Protein AF-A0A968V321-F1 (afdb_monomer_lite)

Radius of gyration: 32.75 Å; chains: 1; bounding box: 70×61×95 Å

Sequence (279 aa):
MLREVLTNSPVGQPQTPIEVGQWYVIAQLEQIVPAQLDGALAQKLLNELFQSWLDEQVRLVDFLLPQETSTVVKLADPQQDLALITQEELDTLVAYLHKSRGLNIRDRNYKLKLYPQCFVGEEAVRWFMNAYGLTEAAAVLLGQRLVELQVIHHVLDAHVFKNSYMFYRFYADEGTELGQTLSLGTAELASLVEHMRGPRGLDISDRQYRLKTYPQCFVGQEAVAWLMSQYELSQEAAVRVGQTLIERGIIHHVTDDHAFKDEYLFYRFYEDEPPTPDF

pLDDT: mean 74.22, std 17.17, range [33.53, 98.19]

Foldseek 3Di:
DVVVCLVPDDAPDWDDFDDDPPDTDIDHHPDDDPDDPDPVVVVVVVVVVVVVVVVVVVVVVPVVDDDDPPDLPPCVDLVPCLVPCDVVNVVVVLVCCVPVCQFVQAWDADPNDIDGRKGFLLSQLVSCCVVNVDDSVSSQVNQQVCCVVQQKAFSLNPDGRDNGRTIMHGPVVLPDPNNVLADQDPVSLVVLVCQLPDPLHFPQAWDDDPNDIDGRKGFLLRQLVRCCVPPVDDSVSSQNSQQVCVSVQQKAFSVNPDGRDNDRTIMHGPVRDDPDPDD

Secondary structure (DSSP, 8-state):
-HHHHHHTSPTT-BPPPEEETTEEE--B----------HHHHHHHHHHHHHHHHHHHHHHHHHHS----------SSTTTGGG---HHHHHHHHHHHHHS--S--EEEEETTEEEEEEEEHHHHHHHHHHHH---HHHHHHHHHHHHHTTSEEETTS-S---SSS-EEEEGGGGGSSSSTTS---HHHHHHHHHHHTSTTS---EEEEETTEEEEEEEEHHHHHHHHHHHH---HHHHHHHHHHHHHTTSEEETTS-----SSS-EEEEGGGPPPPP--

Structure (mmCIF, N/CA/C/O backbone):
data_AF-A0A968V321-F1
#
_entry.id   AF-A0A968V321-F1
#
loop_
_atom_site.group_PDB
_atom_site.id
_atom_site.type_symbol
_atom_site.label_atom_id
_atom_site.label_alt_id
_atom_site.label_comp_id
_atom_site.label_asym_id
_atom_site.label_entity_id
_atom_site.label_seq_id
_atom_site.pdbx_PDB_ins_code
_atom_site.Cartn_x
_atom_site.Cartn_y
_atom_site.Cartn_z
_atom_site.occupancy
_atom_site.B_iso_or_equiv
_atom_site.auth_seq_id
_atom_site.auth_comp_id
_atom_site.auth_asym_id
_atom_site.auth_atom_id
_atom_site.pdbx_PDB_model_num
ATOM 1 N N . MET A 1 1 ? 36.965 14.566 -48.308 1.00 64.81 1 MET A N 1
ATOM 2 C CA . MET A 1 1 ? 37.549 14.470 -49.662 1.00 64.81 1 MET A CA 1
ATOM 3 C C . MET A 1 1 ? 36.894 15.436 -50.653 1.00 64.81 1 MET A C 1
ATOM 5 O O . MET A 1 1 ? 37.489 16.472 -50.893 1.00 64.81 1 MET A O 1
ATOM 9 N N . LEU A 1 2 ? 35.667 15.214 -51.157 1.00 71.88 2 LEU A N 1
ATOM 10 C CA . LEU A 1 2 ? 35.042 16.128 -52.145 1.00 71.88 2 LEU A CA 1
ATOM 11 C C . LEU A 1 2 ? 34.905 17.585 -51.655 1.00 71.88 2 LEU A C 1
ATOM 13 O O . LEU A 1 2 ? 35.182 18.516 -52.405 1.00 71.88 2 LEU A O 1
ATOM 17 N N . ARG A 1 3 ? 34.566 17.788 -50.372 1.00 74.81 3 ARG A N 1
ATOM 18 C CA . ARG A 1 3 ? 34.536 19.118 -49.730 1.00 74.81 3 ARG A CA 1
ATOM 19 C C . ARG A 1 3 ? 35.887 19.835 -49.796 1.00 74.81 3 ARG A C 1
ATOM 21 O O . ARG A 1 3 ? 35.928 21.030 -50.050 1.00 74.81 3 ARG A O 1
ATOM 28 N N . GLU A 1 4 ? 36.976 19.112 -49.568 1.00 74.81 4 GLU A N 1
ATOM 29 C CA . GLU A 1 4 ? 38.331 19.670 -49.532 1.00 74.81 4 GLU A CA 1
ATOM 30 C C . GLU A 1 4 ? 38.822 20.017 -50.940 1.00 74.81 4 GLU A C 1
ATOM 32 O O . GLU A 1 4 ? 39.415 21.073 -51.147 1.00 74.81 4 GLU A O 1
ATOM 37 N N . VAL A 1 5 ? 38.467 19.185 -51.924 1.00 78.31 5 VAL A N 1
ATOM 38 C CA . VAL A 1 5 ? 38.736 19.457 -53.339 1.00 78.31 5 VAL A CA 1
ATOM 39 C C . VAL A 1 5 ? 37.991 20.712 -53.801 1.00 78.31 5 VAL A C 1
ATOM 41 O O . VAL A 1 5 ? 38.608 21.608 -54.368 1.00 78.31 5 VAL A O 1
ATOM 44 N N . LEU A 1 6 ? 36.694 20.840 -53.498 1.00 77.88 6 LEU A N 1
ATOM 45 C CA . LEU A 1 6 ? 35.899 22.003 -53.913 1.00 77.88 6 LEU A CA 1
ATOM 46 C C . LEU A 1 6 ? 36.281 23.301 -53.186 1.00 77.88 6 LEU A C 1
ATOM 48 O O . LEU A 1 6 ? 36.204 24.363 -53.793 1.00 77.88 6 LEU A O 1
ATOM 52 N N . THR A 1 7 ? 36.738 23.232 -51.930 1.00 78.19 7 THR A N 1
ATOM 53 C CA . THR A 1 7 ? 37.186 24.421 -51.170 1.00 78.19 7 THR A CA 1
ATOM 54 C C . THR A 1 7 ? 38.406 25.098 -51.806 1.00 78.19 7 THR A C 1
ATOM 56 O O . THR A 1 7 ? 38.533 26.315 -51.731 1.00 78.19 7 THR A O 1
ATOM 59 N N . ASN A 1 8 ? 39.282 24.324 -52.455 1.00 78.81 8 ASN A N 1
ATOM 60 C CA . ASN A 1 8 ? 40.526 24.815 -53.058 1.00 78.81 8 ASN A CA 1
ATOM 61 C C . ASN A 1 8 ? 40.460 24.939 -54.593 1.00 78.81 8 ASN A C 1
ATOM 63 O O . ASN A 1 8 ? 41.472 25.221 -55.234 1.00 78.81 8 ASN A O 1
ATOM 67 N N . SER A 1 9 ? 39.289 24.707 -55.194 1.00 80.94 9 SER A N 1
ATOM 68 C CA . SER A 1 9 ? 39.104 24.723 -56.648 1.00 80.94 9 SER A CA 1
ATOM 69 C C . SER A 1 9 ? 38.704 26.111 -57.161 1.00 80.94 9 SER A C 1
ATOM 71 O O . SER A 1 9 ? 37.899 26.790 -56.523 1.00 80.94 9 SER A O 1
ATOM 73 N N . PRO A 1 10 ? 39.188 26.536 -58.340 1.00 80.94 10 PRO A N 1
ATOM 74 C CA . PRO A 1 10 ? 38.684 27.737 -58.995 1.00 80.94 10 PRO A CA 1
ATOM 75 C C . PRO A 1 10 ? 37.241 27.542 -59.493 1.00 80.94 10 PRO A C 1
ATOM 77 O O . PRO A 1 10 ? 36.859 26.466 -59.963 1.00 80.94 10 PRO A O 1
ATOM 80 N N . VAL A 1 11 ? 36.434 28.604 -59.401 1.00 85.56 11 VAL A N 1
ATOM 81 C CA . VAL A 1 11 ? 35.034 28.613 -59.856 1.00 85.56 11 VAL A CA 1
ATOM 82 C C . VAL A 1 11 ? 34.977 28.407 -61.373 1.00 85.56 11 VAL A C 1
ATOM 84 O O . VAL A 1 11 ? 35.675 29.082 -62.125 1.00 85.56 11 VAL A O 1
ATOM 87 N N . GLY A 1 12 ? 34.131 27.487 -61.828 1.00 84.06 12 GLY A N 1
ATOM 88 C CA . GLY A 1 12 ? 33.875 27.217 -63.240 1.00 84.06 12 GLY A CA 1
ATOM 89 C C . GLY A 1 12 ? 34.810 26.197 -63.896 1.00 84.06 12 GLY A C 1
ATOM 90 O O . GLY A 1 12 ? 34.648 25.932 -65.084 1.00 84.06 12 GLY A O 1
ATOM 91 N N . GLN A 1 13 ? 35.765 25.608 -63.165 1.00 84.94 13 GLN A N 1
ATOM 92 C CA . GLN A 1 13 ? 36.700 24.630 -63.730 1.00 84.94 13 GLN A CA 1
ATOM 93 C C . GLN A 1 13 ? 36.410 23.199 -63.237 1.00 84.94 13 GLN A C 1
ATOM 95 O O . GLN A 1 13 ? 36.442 22.960 -62.022 1.00 84.94 13 GLN A O 1
ATOM 100 N N . PRO A 1 14 ? 36.150 22.233 -64.143 1.00 85.25 14 PRO A N 1
ATOM 101 C CA . PRO A 1 14 ? 35.951 20.841 -63.762 1.00 85.25 14 PRO A CA 1
ATOM 102 C C . PRO A 1 14 ? 37.257 20.237 -63.244 1.00 85.25 14 PRO A C 1
ATOM 104 O O . PRO A 1 14 ? 38.327 20.430 -63.825 1.00 85.25 14 PRO A O 1
ATOM 107 N N . GLN A 1 15 ? 37.158 19.515 -62.134 1.00 84.50 15 GLN A N 1
ATOM 108 C CA . GLN A 1 15 ? 38.292 18.856 -61.494 1.00 84.50 15 GLN A CA 1
ATOM 109 C C . GLN A 1 15 ? 38.623 17.524 -62.174 1.00 84.50 15 GLN A C 1
ATOM 111 O O . GLN A 1 15 ? 37.817 16.966 -62.920 1.00 84.50 15 GLN A O 1
ATOM 116 N N . THR A 1 16 ? 39.822 16.998 -61.928 1.00 87.25 16 THR A N 1
ATOM 117 C CA . THR A 1 16 ? 40.191 15.667 -62.424 1.00 87.25 16 THR A CA 1
ATOM 118 C C . THR A 1 16 ? 39.280 14.591 -61.817 1.00 87.25 16 THR A C 1
ATOM 120 O O . THR A 1 16 ? 38.783 14.786 -60.708 1.00 87.25 16 THR A O 1
ATOM 123 N N . PRO A 1 17 ? 39.027 13.464 -62.515 1.00 89.50 17 PRO A N 1
ATOM 124 C CA . PRO A 1 17 ? 38.143 12.415 -62.012 1.00 89.50 17 PRO A CA 1
ATOM 125 C C . PRO A 1 17 ? 38.595 11.892 -60.646 1.00 89.50 17 PRO A C 1
ATOM 127 O O . PRO A 1 17 ? 39.743 11.480 -60.480 1.00 89.50 17 PRO A O 1
ATOM 130 N N . ILE A 1 18 ? 37.681 11.899 -59.679 1.00 86.88 18 ILE A N 1
ATOM 131 C CA . ILE A 1 18 ? 37.927 11.471 -58.301 1.00 86.88 18 ILE A CA 1
ATOM 132 C C . ILE A 1 18 ? 37.254 10.120 -58.102 1.00 86.88 18 ILE A C 1
ATOM 134 O O . ILE A 1 18 ? 36.046 9.995 -58.295 1.00 86.88 18 ILE A O 1
ATOM 138 N N . GLU A 1 19 ? 38.023 9.110 -57.711 1.00 87.44 19 GLU A N 1
ATOM 139 C CA . GLU A 1 19 ? 37.491 7.779 -57.427 1.00 87.44 19 GLU A CA 1
ATOM 140 C C . GLU A 1 19 ? 36.771 7.767 -56.072 1.00 87.44 19 GLU A C 1
ATOM 142 O O . GLU A 1 19 ? 37.343 8.118 -55.038 1.00 87.44 19 GLU A O 1
ATOM 147 N N . VAL A 1 20 ? 35.495 7.384 -56.080 1.00 84.00 20 VAL A N 1
ATOM 148 C CA . VAL A 1 20 ? 34.651 7.247 -54.892 1.00 84.00 20 VAL A CA 1
ATOM 149 C C . VAL A 1 20 ? 33.957 5.888 -54.957 1.00 84.00 20 VAL A C 1
ATOM 151 O O . VAL A 1 20 ? 32.917 5.716 -55.598 1.00 84.00 20 VAL A O 1
ATOM 154 N N . GLY A 1 21 ? 34.551 4.893 -54.297 1.00 83.69 21 GLY A N 1
ATOM 155 C CA . GLY A 1 21 ? 34.077 3.510 -54.353 1.00 83.69 21 GLY A CA 1
ATOM 156 C C . GLY A 1 21 ? 34.277 2.911 -55.747 1.00 83.69 21 GLY A C 1
ATOM 157 O O . GLY A 1 21 ? 35.404 2.773 -56.192 1.00 83.69 21 GLY A O 1
ATOM 158 N N . GLN A 1 22 ? 33.187 2.556 -56.432 1.00 85.25 22 GLN A N 1
ATOM 159 C CA . GLN A 1 22 ? 33.215 2.006 -57.801 1.00 85.25 22 GLN A CA 1
ATOM 160 C C . GLN A 1 22 ? 32.948 3.060 -58.891 1.00 85.25 22 GLN A C 1
ATOM 162 O O . GLN A 1 22 ? 32.737 2.712 -60.051 1.00 85.25 22 GLN A O 1
ATOM 167 N N . TRP A 1 23 ? 32.911 4.345 -58.527 1.00 84.88 23 TRP A N 1
ATOM 168 C CA . TRP A 1 23 ? 32.531 5.433 -59.426 1.00 84.88 23 TRP A CA 1
ATOM 169 C C . TRP A 1 23 ? 33.636 6.477 -59.540 1.00 84.88 23 TRP A C 1
ATOM 171 O O . TRP A 1 23 ? 34.313 6.783 -58.561 1.00 84.88 23 TRP A O 1
ATOM 181 N N . TYR A 1 24 ? 33.752 7.085 -60.720 1.00 87.81 24 TYR A N 1
ATOM 182 C CA . TYR A 1 24 ? 34.519 8.313 -60.909 1.00 87.81 24 TYR A CA 1
ATOM 183 C C . TYR A 1 24 ? 33.574 9.511 -60.900 1.00 87.81 24 TYR A C 1
ATOM 185 O O . TYR A 1 24 ? 32.624 9.573 -61.680 1.00 87.81 24 TYR A O 1
ATOM 193 N N . VAL A 1 25 ? 33.849 10.471 -60.022 1.00 86.81 25 VAL A N 1
ATOM 194 C CA . VAL A 1 25 ? 33.091 11.714 -59.889 1.00 86.81 25 VAL A CA 1
ATOM 195 C C . VAL A 1 25 ? 33.954 12.868 -60.381 1.00 86.81 25 VAL A C 1
ATOM 197 O O . VAL A 1 25 ? 35.065 13.075 -59.899 1.00 86.81 25 VAL A O 1
ATOM 200 N N . ILE A 1 26 ? 33.431 13.638 -61.332 1.00 87.69 26 ILE A N 1
ATOM 201 C CA . ILE A 1 26 ? 34.006 14.915 -61.757 1.00 87.69 26 ILE A CA 1
ATOM 202 C C . ILE A 1 26 ? 33.143 16.009 -61.141 1.00 87.69 26 ILE A C 1
ATOM 204 O O . ILE A 1 26 ? 31.940 16.063 -61.389 1.00 87.69 26 ILE A O 1
ATOM 208 N N . ALA A 1 27 ? 33.749 16.859 -60.318 1.00 82.69 27 ALA A N 1
ATOM 209 C CA . ALA A 1 27 ? 33.061 17.961 -59.659 1.00 82.69 27 ALA A CA 1
ATOM 210 C C . ALA A 1 27 ? 33.568 19.303 -60.200 1.00 82.69 27 ALA A C 1
ATOM 212 O O . ALA A 1 27 ? 34.747 19.443 -60.525 1.00 82.69 27 ALA A O 1
ATOM 213 N N . GLN A 1 28 ? 32.684 20.294 -60.279 1.00 87.19 28 GLN A N 1
ATOM 214 C CA . GLN A 1 28 ? 33.003 21.661 -60.681 1.00 87.19 28 GLN A CA 1
ATOM 215 C C . GLN A 1 28 ? 32.365 22.621 -59.678 1.00 87.19 28 GLN A C 1
ATOM 217 O O . GLN A 1 28 ? 31.182 22.503 -59.366 1.00 87.19 28 GLN A O 1
ATOM 222 N N . LEU A 1 29 ? 33.147 23.571 -59.166 1.00 83.00 29 LEU A N 1
ATOM 223 C CA . LEU A 1 29 ? 32.627 24.619 -58.293 1.00 83.00 29 LEU A CA 1
ATOM 224 C C . LEU A 1 29 ? 31.887 25.655 -59.148 1.00 83.00 29 LEU A C 1
ATOM 226 O O . LEU A 1 29 ? 32.526 26.383 -59.895 1.00 83.00 29 LEU A O 1
ATOM 230 N N . GLU A 1 30 ? 30.560 25.732 -59.071 1.00 81.44 30 GLU A N 1
ATOM 231 C CA . GLU A 1 30 ? 29.784 26.654 -59.921 1.00 81.44 30 GLU A CA 1
ATOM 232 C C . GLU A 1 30 ? 29.731 28.088 -59.387 1.00 81.44 30 GLU A C 1
ATOM 234 O O . GLU A 1 30 ? 29.793 29.039 -60.160 1.00 81.44 30 GLU A O 1
ATOM 239 N N . GLN A 1 31 ? 29.633 28.256 -58.067 1.00 80.06 31 GLN A N 1
ATOM 240 C CA . GLN A 1 31 ? 29.534 29.564 -57.424 1.00 80.06 31 GLN A CA 1
ATOM 241 C C . GLN A 1 31 ? 29.916 29.489 -55.942 1.00 80.06 31 GLN A C 1
ATOM 243 O O . GLN A 1 31 ? 29.713 28.465 -55.290 1.00 80.06 31 GLN A O 1
ATOM 248 N N . ILE A 1 32 ? 30.433 30.596 -55.402 1.00 73.31 32 ILE A N 1
ATOM 249 C CA . ILE A 1 32 ? 30.673 30.780 -53.965 1.00 73.31 32 ILE A CA 1
ATOM 250 C C . ILE A 1 32 ? 29.613 31.750 -53.451 1.00 73.31 32 ILE A C 1
ATOM 252 O O . ILE A 1 32 ? 29.616 32.924 -53.817 1.00 73.31 32 ILE A O 1
ATOM 256 N N . VAL A 1 33 ? 28.703 31.266 -52.607 1.00 71.19 33 VAL A N 1
ATOM 257 C CA . VAL A 1 33 ? 27.669 32.105 -51.990 1.00 71.19 33 VAL A CA 1
ATOM 258 C C . VAL A 1 33 ? 28.180 32.575 -50.622 1.00 71.19 33 VAL A C 1
ATOM 260 O O . VAL A 1 33 ? 28.428 31.728 -49.760 1.00 71.19 33 VAL A O 1
ATOM 263 N N . PRO A 1 34 ? 28.375 33.890 -50.394 1.00 61.03 34 PRO A N 1
ATOM 264 C CA . PRO A 1 34 ? 28.776 34.398 -49.087 1.00 61.03 34 PRO A CA 1
ATOM 265 C C . PRO A 1 34 ? 27.661 34.135 -48.071 1.00 61.03 34 PRO A C 1
ATOM 267 O O . PRO A 1 34 ? 26.495 34.419 -48.340 1.00 61.03 34 PRO A O 1
ATOM 270 N N . ALA A 1 35 ? 28.017 33.589 -46.907 1.00 59.66 35 ALA A N 1
ATOM 271 C CA . ALA A 1 35 ? 27.055 33.312 -45.847 1.00 59.66 35 ALA A CA 1
ATOM 272 C C . ALA A 1 35 ? 26.402 34.624 -45.379 1.00 59.66 35 ALA A C 1
ATOM 274 O O . ALA A 1 35 ? 27.062 35.470 -44.777 1.00 59.66 35 ALA A O 1
ATOM 275 N N . GLN A 1 36 ? 25.115 34.802 -45.668 1.00 60.78 36 GLN A N 1
ATOM 276 C CA . GLN A 1 36 ? 24.297 35.873 -45.106 1.00 60.78 36 GLN A CA 1
ATOM 277 C C . GLN A 1 36 ? 23.426 35.276 -44.006 1.00 60.78 36 GLN A C 1
ATOM 279 O O . GLN A 1 36 ? 22.877 34.193 -44.183 1.00 60.78 36 GLN A O 1
ATOM 284 N N . LEU A 1 37 ? 23.310 35.967 -42.870 1.00 59.09 37 LEU A N 1
ATOM 285 C CA . LEU A 1 37 ? 22.505 35.538 -41.720 1.00 59.09 37 LEU A CA 1
ATOM 286 C C . LEU A 1 37 ? 21.000 35.749 -41.986 1.00 59.09 37 LEU A C 1
ATOM 288 O O . LEU A 1 37 ? 20.304 36.425 -41.233 1.00 59.09 37 LEU A O 1
ATOM 292 N N . ASP A 1 38 ? 20.518 35.240 -43.117 1.00 72.94 38 ASP A N 1
ATOM 293 C CA . ASP A 1 38 ? 19.118 35.278 -43.512 1.00 72.94 38 ASP A CA 1
ATOM 294 C C . ASP A 1 38 ? 18.295 34.233 -42.737 1.00 72.94 38 ASP A C 1
ATOM 296 O O . ASP A 1 38 ? 18.827 33.392 -42.008 1.00 72.94 38 ASP A O 1
ATOM 300 N N . GLY A 1 39 ? 16.966 34.290 -42.860 1.00 72.81 39 GLY A N 1
ATOM 301 C CA . GLY A 1 39 ? 16.075 33.383 -42.128 1.00 72.81 39 GLY A CA 1
ATOM 302 C C . GLY A 1 39 ? 16.336 31.900 -42.424 1.00 72.81 39 GLY A C 1
ATOM 303 O O . GLY A 1 39 ? 16.133 31.057 -41.552 1.00 72.81 39 GLY A O 1
ATOM 304 N N . ALA A 1 40 ? 16.837 31.577 -43.620 1.00 70.19 40 ALA A N 1
ATOM 305 C CA . ALA A 1 40 ? 17.163 30.210 -44.005 1.00 70.19 40 ALA A CA 1
ATOM 306 C C . ALA A 1 40 ? 18.454 29.725 -43.328 1.00 70.19 40 ALA A C 1
ATOM 308 O O . ALA A 1 40 ? 18.474 28.617 -42.786 1.00 70.19 40 ALA A O 1
ATOM 309 N N . LEU A 1 41 ? 19.509 30.549 -43.292 1.00 71.44 41 LEU A N 1
ATOM 310 C CA . LEU A 1 41 ? 20.737 30.237 -42.562 1.00 71.44 41 LEU A CA 1
ATOM 311 C C . LEU A 1 41 ? 20.490 30.202 -41.051 1.00 71.44 41 LEU A C 1
ATOM 313 O O . LEU A 1 41 ? 21.009 29.315 -40.382 1.00 71.44 41 LEU A O 1
ATOM 317 N N . ALA A 1 42 ? 19.657 31.097 -40.517 1.00 69.69 42 ALA A N 1
ATOM 318 C CA . ALA A 1 42 ? 19.258 31.079 -39.112 1.00 69.69 42 ALA A CA 1
ATOM 319 C C . ALA A 1 42 ? 18.515 29.783 -38.748 1.00 69.69 42 ALA A C 1
ATOM 321 O O . ALA A 1 42 ? 18.842 29.160 -37.742 1.00 69.69 42 ALA A O 1
ATOM 322 N N . GLN A 1 43 ? 17.576 29.329 -39.588 1.00 71.94 43 GLN A N 1
ATOM 323 C CA . GLN A 1 43 ? 16.883 28.055 -39.383 1.00 71.94 43 GLN A CA 1
ATOM 324 C C . GLN A 1 43 ? 17.835 26.861 -39.505 1.00 71.94 43 GLN A C 1
ATOM 326 O O . GLN A 1 43 ? 17.738 25.907 -38.737 1.00 71.94 43 GLN A O 1
ATOM 331 N N . LYS A 1 44 ? 18.777 26.912 -40.452 1.00 76.75 44 LYS A N 1
ATOM 332 C CA . LYS A 1 44 ? 19.798 25.877 -40.616 1.00 76.75 44 LYS A CA 1
ATOM 333 C C . LYS A 1 44 ? 20.720 25.802 -39.399 1.00 76.75 44 LYS A C 1
ATOM 335 O O . LYS A 1 44 ? 20.941 24.710 -38.897 1.00 76.75 44 LYS A O 1
ATOM 340 N N . LEU A 1 45 ? 21.194 26.941 -38.896 1.00 76.00 45 LEU A N 1
ATOM 341 C CA . LEU A 1 45 ? 22.006 27.016 -37.682 1.00 76.00 45 LEU A CA 1
ATOM 342 C C . LEU A 1 45 ? 21.214 26.576 -36.451 1.00 76.00 45 LEU A C 1
ATOM 344 O O . LEU A 1 45 ? 21.754 25.852 -35.631 1.00 76.00 45 LEU A O 1
ATOM 348 N N . LEU A 1 46 ? 19.935 26.944 -36.334 1.00 74.19 46 LEU A N 1
ATOM 349 C CA . LEU A 1 46 ? 19.055 26.436 -35.278 1.00 74.19 46 LEU A CA 1
ATOM 350 C C . LEU A 1 46 ? 18.931 24.917 -35.339 1.00 74.19 46 LEU A C 1
ATOM 352 O O . LEU A 1 46 ? 19.040 24.268 -34.307 1.00 74.19 46 LEU A O 1
ATOM 356 N N . ASN A 1 47 ? 18.751 24.350 -36.531 1.00 76.56 47 ASN A N 1
ATOM 357 C CA . ASN A 1 47 ? 18.692 22.905 -36.706 1.00 76.56 47 ASN A CA 1
ATOM 358 C C . ASN A 1 47 ? 20.040 22.250 -36.381 1.00 76.56 47 ASN A C 1
ATOM 360 O O . ASN A 1 47 ? 20.055 21.241 -35.695 1.00 76.56 47 ASN A O 1
ATOM 364 N N . GLU A 1 48 ? 21.166 22.808 -36.825 1.00 81.38 48 GLU A N 1
ATOM 365 C CA . GLU A 1 48 ? 22.504 22.271 -36.537 1.00 81.38 48 GLU A CA 1
ATOM 366 C C . GLU A 1 48 ? 22.856 22.369 -35.047 1.00 81.38 48 GLU A C 1
ATOM 368 O O . GLU A 1 48 ? 23.357 21.407 -34.476 1.00 81.38 48 GLU A O 1
ATOM 373 N N . LEU A 1 49 ? 22.539 23.487 -34.391 1.00 76.00 49 LEU A N 1
ATOM 374 C CA . LEU A 1 49 ? 22.721 23.666 -32.949 1.00 76.00 49 LEU A CA 1
ATOM 375 C C . LEU A 1 49 ? 21.776 22.769 -32.153 1.00 76.00 49 LEU A C 1
ATOM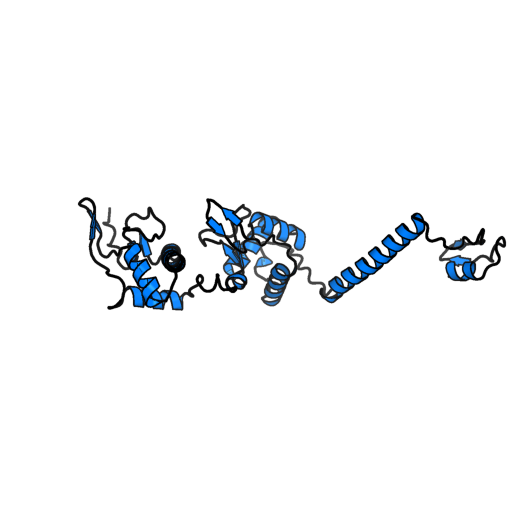 377 O O . LEU A 1 49 ? 22.195 22.190 -31.159 1.00 76.00 49 LEU A O 1
ATOM 381 N N . PHE A 1 50 ? 20.527 22.613 -32.598 1.00 70.38 50 PHE A N 1
ATOM 382 C CA . PHE A 1 50 ? 19.576 21.685 -31.996 1.00 70.38 50 PHE A CA 1
ATOM 383 C C . PHE A 1 50 ? 20.039 20.239 -32.149 1.00 70.38 50 PHE A C 1
ATOM 385 O O . PHE A 1 50 ? 19.968 19.499 -31.181 1.00 70.38 50 PHE A O 1
ATOM 392 N N . GLN 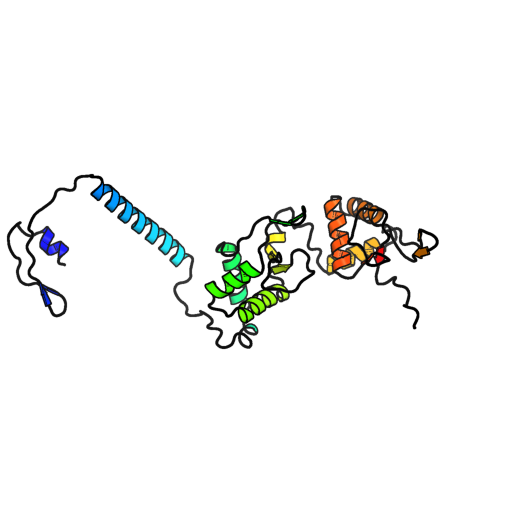A 1 51 ? 20.551 19.843 -33.317 1.00 69.88 51 GLN A N 1
ATOM 393 C CA . GLN A 1 51 ? 21.100 18.504 -33.536 1.00 69.88 51 GLN A CA 1
ATOM 394 C C . GLN A 1 51 ? 22.384 18.286 -32.737 1.00 69.88 51 GLN A C 1
ATOM 396 O O . GLN A 1 51 ? 22.538 17.239 -32.132 1.00 69.88 51 GLN A O 1
ATOM 401 N N . SER A 1 52 ? 23.268 19.282 -32.642 1.00 75.31 52 SER A N 1
ATOM 402 C CA . SER A 1 52 ? 24.460 19.199 -31.792 1.00 75.31 52 SER A CA 1
ATOM 403 C C . SER A 1 52 ? 24.093 19.084 -30.315 1.00 75.31 52 SER A C 1
ATOM 405 O O . SER A 1 52 ? 24.705 18.308 -29.589 1.00 75.31 52 SER A O 1
ATOM 407 N N . TRP A 1 53 ? 23.100 19.853 -29.869 1.00 82.62 53 TRP A N 1
ATOM 408 C CA . TRP A 1 53 ? 22.570 19.763 -28.515 1.00 82.62 53 TRP A CA 1
ATOM 409 C C . TRP A 1 53 ? 21.895 18.410 -28.283 1.00 82.62 53 TRP A C 1
ATOM 411 O O . TRP A 1 53 ? 22.128 17.788 -27.254 1.00 82.62 53 TRP A O 1
ATOM 421 N N . LEU A 1 54 ? 21.104 17.925 -29.241 1.00 65.69 54 LEU A N 1
ATOM 422 C CA . LEU A 1 54 ? 20.431 16.633 -29.174 1.00 65.69 54 LEU A CA 1
ATOM 423 C C . LEU A 1 54 ? 21.451 15.497 -29.121 1.00 65.69 54 LEU A C 1
ATOM 425 O O . LEU A 1 54 ? 21.325 14.641 -28.260 1.00 65.69 54 LEU A O 1
ATOM 429 N N . ASP A 1 55 ? 22.490 15.526 -29.953 1.00 67.94 55 ASP A N 1
ATOM 430 C CA . ASP A 1 55 ? 23.600 14.570 -29.934 1.00 67.94 55 ASP A CA 1
ATOM 431 C C . ASP A 1 55 ? 24.374 14.619 -28.612 1.00 67.94 55 ASP A C 1
ATOM 433 O O . ASP A 1 55 ? 24.843 13.590 -28.132 1.00 67.94 55 ASP A O 1
ATOM 437 N N . GLU A 1 56 ? 24.523 15.795 -28.000 1.00 69.69 56 GLU A N 1
ATOM 438 C CA . GLU A 1 56 ? 25.134 15.934 -26.678 1.00 69.69 56 GLU A CA 1
ATOM 439 C C . GLU A 1 56 ? 24.232 15.355 -25.581 1.00 69.69 56 GLU A C 1
ATOM 441 O O . GLU A 1 56 ? 24.711 14.610 -24.729 1.00 69.69 56 GLU A O 1
ATOM 446 N N . GLN A 1 57 ? 22.920 15.607 -25.629 1.00 57.53 57 GLN A N 1
ATOM 447 C CA . GLN A 1 57 ? 21.963 14.988 -24.709 1.00 57.53 57 GLN A CA 1
ATOM 448 C C . GLN A 1 57 ? 21.888 13.470 -24.905 1.00 57.53 57 GLN A C 1
ATOM 450 O O . GLN A 1 57 ? 21.879 12.736 -23.923 1.00 57.53 57 GLN A O 1
ATOM 455 N N . VAL A 1 58 ? 21.892 12.986 -26.148 1.00 58.97 58 VAL A N 1
ATOM 456 C CA . VAL A 1 58 ? 21.920 11.557 -26.483 1.00 58.97 58 VAL A CA 1
ATOM 457 C C . VAL A 1 58 ? 23.233 10.931 -26.028 1.00 58.97 58 VAL A C 1
ATOM 459 O O . VAL A 1 58 ? 23.190 9.865 -25.439 1.00 58.97 58 VAL A O 1
ATOM 462 N N . ARG A 1 59 ? 24.384 11.605 -26.156 1.00 55.72 59 ARG A N 1
ATOM 463 C CA . ARG A 1 59 ? 25.648 11.136 -25.557 1.00 55.72 59 ARG A CA 1
ATOM 464 C C . ARG A 1 59 ? 25.617 11.106 -24.040 1.00 55.72 59 ARG A C 1
ATOM 466 O O . ARG A 1 59 ? 26.198 10.204 -23.453 1.00 55.72 59 ARG A O 1
ATOM 473 N N . LEU A 1 60 ? 24.992 12.085 -23.392 1.00 46.66 60 LEU A N 1
ATOM 474 C CA . LEU A 1 60 ? 24.811 12.063 -21.942 1.00 46.66 60 LEU A CA 1
ATOM 475 C C . LEU A 1 60 ? 23.895 10.903 -21.532 1.00 46.66 60 LEU A C 1
ATOM 477 O O . LEU A 1 60 ? 24.144 10.277 -20.508 1.00 46.66 60 LEU A O 1
ATOM 481 N N . VAL A 1 61 ? 22.900 10.562 -22.354 1.00 46.19 61 VAL A N 1
ATOM 482 C CA . VAL A 1 61 ? 22.079 9.354 -22.195 1.00 46.19 61 VAL A CA 1
ATOM 483 C C . VAL A 1 61 ? 22.902 8.081 -22.454 1.00 46.19 61 VAL A C 1
ATOM 485 O O . VAL A 1 61 ? 22.871 7.198 -21.610 1.00 46.19 61 VAL A O 1
ATOM 488 N N . ASP A 1 62 ? 23.720 8.007 -23.507 1.00 42.19 62 ASP A N 1
ATOM 489 C CA . ASP A 1 62 ? 24.615 6.879 -23.844 1.00 42.19 62 ASP A CA 1
ATOM 490 C C . ASP A 1 62 ? 25.810 6.719 -22.889 1.00 42.19 62 ASP A C 1
ATOM 492 O O . ASP A 1 62 ? 26.453 5.673 -22.866 1.00 42.19 62 ASP A O 1
ATOM 496 N N . PHE A 1 63 ? 26.163 7.762 -22.135 1.00 39.53 63 PHE A N 1
ATOM 497 C CA . PHE A 1 63 ? 27.163 7.717 -21.065 1.00 39.53 63 PHE A CA 1
ATOM 498 C C . PHE A 1 63 ? 26.535 7.271 -19.737 1.00 39.53 63 PHE A C 1
ATOM 500 O O . PHE A 1 63 ? 27.200 6.662 -18.902 1.00 39.53 63 PHE A O 1
ATOM 507 N N . LEU A 1 64 ? 25.246 7.571 -19.535 1.00 36.69 64 LEU A N 1
ATOM 508 C CA . LEU A 1 64 ? 24.459 7.158 -18.369 1.00 36.69 64 LEU A CA 1
ATOM 509 C C . LEU A 1 64 ? 23.729 5.817 -18.570 1.00 36.69 64 LEU A C 1
ATOM 511 O O . LEU A 1 64 ? 23.162 5.296 -17.607 1.00 36.69 64 LEU A O 1
ATOM 515 N N . LEU A 1 65 ? 23.768 5.259 -19.780 1.00 35.25 65 LEU A N 1
ATOM 516 C CA . LEU A 1 65 ? 23.407 3.887 -20.119 1.00 35.25 65 LEU A CA 1
ATOM 517 C C . LEU A 1 65 ? 24.700 3.113 -20.419 1.00 35.25 65 LEU A C 1
ATOM 519 O O . LEU A 1 65 ? 25.525 3.600 -21.187 1.00 35.25 65 LEU A O 1
ATOM 523 N N . PRO A 1 66 ? 24.930 1.924 -19.839 1.00 35.22 66 PRO A N 1
ATOM 524 C CA . PRO A 1 66 ? 26.082 1.113 -20.210 1.00 35.22 66 PRO A CA 1
ATOM 525 C C . PRO A 1 66 ? 26.039 0.797 -21.711 1.00 35.22 66 PRO A C 1
ATOM 527 O O . PRO A 1 66 ? 25.030 0.299 -22.211 1.00 35.22 66 PRO A O 1
ATOM 530 N N . GLN A 1 67 ? 27.143 1.077 -22.412 1.00 35.41 67 GLN A N 1
ATOM 531 C CA . GLN A 1 67 ? 27.399 0.576 -23.765 1.00 35.41 67 GLN A CA 1
ATOM 532 C C . GLN A 1 67 ? 27.177 -0.937 -23.778 1.00 35.41 67 GLN A C 1
ATOM 534 O O . GLN A 1 67 ? 27.692 -1.624 -22.898 1.00 35.41 67 GLN A O 1
ATOM 539 N N . GLU A 1 68 ? 26.409 -1.414 -24.758 1.00 43.38 68 GLU A N 1
ATOM 540 C CA . GLU A 1 68 ? 25.963 -2.796 -24.945 1.00 43.38 68 GLU A CA 1
ATOM 541 C C . GLU A 1 68 ? 26.903 -3.867 -24.352 1.00 43.38 68 GLU A C 1
ATOM 543 O O . GLU A 1 68 ? 27.753 -4.443 -25.031 1.00 43.38 68 GLU A O 1
ATOM 548 N N . THR A 1 69 ? 26.669 -4.249 -23.099 1.00 33.53 69 THR A N 1
ATOM 549 C CA . THR A 1 69 ? 26.643 -5.670 -22.780 1.00 33.53 69 THR A CA 1
ATOM 550 C C . THR A 1 69 ? 25.247 -6.138 -23.137 1.00 33.53 69 THR A C 1
ATOM 552 O O . THR A 1 69 ? 24.267 -5.754 -22.506 1.00 33.53 69 THR A O 1
ATOM 555 N N . SER A 1 70 ? 25.165 -6.933 -24.201 1.00 38.34 70 SER A N 1
ATOM 556 C CA . SER A 1 70 ? 24.015 -7.773 -24.514 1.00 38.34 70 SER A CA 1
ATOM 557 C C . SER A 1 70 ? 23.555 -8.544 -23.273 1.00 38.34 70 SER A C 1
ATOM 559 O O . SER A 1 70 ? 24.029 -9.642 -23.010 1.00 38.34 70 SER A O 1
ATOM 561 N N . THR A 1 71 ? 22.601 -7.977 -22.550 1.00 33.59 71 THR A N 1
ATOM 562 C CA . THR A 1 71 ? 21.631 -8.673 -21.702 1.00 33.59 71 THR A CA 1
ATOM 563 C C . THR A 1 71 ? 20.303 -7.929 -21.805 1.00 33.59 71 THR A C 1
ATOM 565 O O . THR A 1 71 ? 19.634 -7.630 -20.823 1.00 33.59 71 THR A O 1
ATOM 568 N N . VAL A 1 72 ? 19.844 -7.671 -23.036 1.00 38.12 72 VAL A N 1
ATOM 569 C CA . VAL A 1 72 ? 18.398 -7.779 -23.234 1.00 38.12 72 VAL A CA 1
ATOM 570 C C . VAL A 1 72 ? 18.108 -9.241 -22.946 1.00 38.12 72 VAL A C 1
ATOM 572 O O . VAL A 1 72 ? 18.386 -10.104 -23.782 1.00 38.12 72 VAL A O 1
ATOM 575 N N . VAL A 1 73 ? 17.638 -9.529 -21.733 1.00 38.25 73 VAL A N 1
ATOM 576 C CA . VAL A 1 73 ? 17.007 -10.802 -21.421 1.00 38.25 73 VAL A CA 1
ATOM 577 C C . VAL A 1 73 ? 15.827 -10.894 -22.380 1.00 38.25 73 VAL A C 1
ATOM 579 O O . VAL A 1 73 ? 14.742 -10.375 -22.131 1.00 38.25 73 VAL A O 1
ATOM 582 N N . LYS A 1 74 ? 16.057 -11.492 -23.551 1.00 40.47 74 LYS A N 1
ATOM 583 C CA . LYS A 1 74 ? 14.980 -12.065 -24.339 1.00 40.47 74 LYS A CA 1
ATOM 584 C C . LYS A 1 74 ? 14.448 -13.179 -23.458 1.00 40.47 74 LYS A C 1
ATOM 586 O O . LYS A 1 74 ? 15.023 -14.262 -23.462 1.00 40.47 74 LYS A O 1
ATOM 591 N N . LEU A 1 75 ? 13.414 -12.876 -22.675 1.00 40.69 75 LEU A N 1
ATOM 592 C CA . LEU A 1 75 ? 12.609 -13.894 -22.018 1.00 40.69 75 LEU A CA 1
ATOM 593 C C . LEU A 1 75 ? 12.059 -14.750 -23.164 1.00 40.69 75 LEU A C 1
ATOM 595 O O . LEU A 1 75 ? 11.181 -14.319 -23.916 1.00 40.69 75 LEU A O 1
ATOM 599 N N . ALA A 1 76 ? 12.699 -15.892 -23.390 1.00 40.28 76 ALA A N 1
ATOM 600 C CA . ALA A 1 76 ? 12.350 -16.831 -24.441 1.00 40.28 76 ALA A CA 1
ATOM 601 C C . ALA A 1 76 ? 11.029 -17.528 -24.087 1.00 40.28 76 ALA A C 1
ATOM 603 O O . ALA A 1 76 ? 10.283 -17.912 -24.988 1.00 40.28 76 ALA A O 1
ATOM 604 N N . ASP A 1 77 ? 10.716 -17.604 -22.789 1.00 43.06 77 ASP A N 1
ATOM 605 C CA . ASP A 1 77 ? 9.424 -18.010 -22.256 1.00 43.06 77 ASP A CA 1
ATOM 606 C C . ASP A 1 77 ? 9.075 -17.190 -20.990 1.00 43.06 77 ASP A C 1
ATOM 608 O O . ASP A 1 77 ? 9.711 -17.348 -19.942 1.00 43.06 77 ASP A O 1
ATOM 612 N N . PRO A 1 78 ? 8.043 -16.325 -21.030 1.00 43.59 78 PRO A N 1
ATOM 613 C CA . PRO A 1 78 ? 7.685 -15.475 -19.899 1.00 43.59 78 PRO A CA 1
ATOM 614 C C . PRO A 1 78 ? 7.227 -16.209 -18.633 1.00 43.59 78 PRO A C 1
ATOM 616 O O . PRO A 1 78 ? 7.212 -15.604 -17.562 1.00 43.59 78 PRO A O 1
ATOM 619 N N . GLN A 1 79 ? 6.823 -17.479 -18.730 1.00 42.47 79 GLN A N 1
ATOM 620 C CA . GLN A 1 79 ? 6.421 -18.272 -17.564 1.00 42.47 79 GLN A CA 1
ATOM 621 C C . GLN A 1 79 ? 7.609 -18.995 -16.913 1.00 42.47 79 GLN A C 1
ATOM 623 O O . GLN A 1 79 ? 7.544 -19.300 -15.722 1.00 42.47 79 GLN A O 1
ATOM 628 N N . GLN A 1 80 ? 8.694 -19.233 -17.659 1.00 44.72 80 GLN A N 1
ATOM 629 C CA . GLN A 1 80 ? 9.889 -19.938 -17.180 1.00 44.72 80 GLN A CA 1
ATOM 630 C C . GLN A 1 80 ? 11.014 -18.984 -16.752 1.00 44.72 80 GLN A C 1
ATOM 632 O O . GLN A 1 80 ? 11.657 -19.224 -15.730 1.00 44.72 80 GLN A O 1
ATOM 637 N N . ASP A 1 81 ? 11.196 -17.865 -17.454 1.00 46.56 81 ASP A N 1
ATOM 638 C CA . ASP A 1 81 ? 12.337 -16.970 -17.232 1.00 46.56 81 ASP A CA 1
ATOM 639 C C . ASP A 1 81 ? 12.107 -15.932 -16.114 1.00 46.56 81 ASP A C 1
ATOM 641 O O . ASP A 1 81 ? 13.056 -15.400 -15.541 1.00 46.56 81 ASP A O 1
ATOM 645 N N . LEU A 1 82 ? 10.855 -15.691 -15.701 1.00 51.31 82 LEU A N 1
ATOM 646 C CA . LEU A 1 82 ? 10.553 -14.823 -14.551 1.00 51.31 82 LEU A CA 1
ATOM 647 C C . LEU A 1 82 ? 10.987 -15.413 -13.196 1.00 51.31 82 LEU A C 1
ATOM 649 O O . LEU A 1 82 ? 10.961 -14.722 -12.177 1.00 51.31 82 LEU A O 1
ATOM 653 N N . ALA A 1 83 ? 11.337 -16.700 -13.162 1.00 45.00 83 ALA A N 1
ATOM 654 C CA . ALA A 1 83 ? 11.905 -17.364 -11.992 1.00 45.00 83 ALA A CA 1
ATOM 655 C C . ALA A 1 83 ? 13.426 -17.151 -11.858 1.00 45.00 83 ALA A C 1
ATOM 657 O O . ALA A 1 83 ? 13.995 -17.558 -10.848 1.00 45.00 83 ALA A O 1
ATOM 658 N N . LEU A 1 84 ? 14.071 -16.535 -12.857 1.00 45.47 84 LEU A N 1
ATOM 659 C CA . LEU A 1 84 ? 15.528 -16.411 -12.967 1.00 45.47 84 LEU A CA 1
ATOM 660 C C . LEU A 1 84 ? 16.032 -14.962 -12.950 1.00 45.47 84 LEU A C 1
ATOM 662 O O . LEU A 1 84 ? 17.235 -14.769 -13.098 1.00 45.47 84 LEU A O 1
ATOM 666 N N . ILE A 1 85 ? 15.156 -13.965 -12.745 1.00 56.38 85 ILE A N 1
ATOM 667 C CA . ILE A 1 85 ? 15.597 -12.574 -12.557 1.00 56.38 85 ILE A CA 1
ATOM 668 C C . ILE A 1 85 ? 16.532 -12.541 -11.351 1.00 56.38 85 ILE A C 1
ATOM 670 O O . ILE A 1 85 ? 16.134 -12.829 -10.219 1.00 56.38 85 ILE A O 1
ATOM 674 N N . THR A 1 86 ? 17.791 -12.218 -11.611 1.00 58.25 86 THR A N 1
ATOM 675 C CA . THR A 1 86 ? 18.805 -12.074 -10.575 1.00 58.25 86 THR A CA 1
ATOM 676 C C . THR A 1 86 ? 18.554 -10.795 -9.774 1.00 58.25 86 THR A C 1
ATOM 678 O O . THR A 1 86 ? 17.953 -9.840 -10.266 1.00 58.25 86 THR A O 1
ATOM 681 N N . GLN A 1 87 ? 19.028 -10.748 -8.526 1.00 57.44 87 GLN A N 1
ATOM 682 C CA . GLN A 1 87 ? 18.896 -9.551 -7.685 1.00 57.44 87 GLN A CA 1
ATOM 683 C C . GLN A 1 87 ? 19.520 -8.307 -8.348 1.00 57.44 87 GLN A C 1
ATOM 685 O O . GLN A 1 87 ? 18.984 -7.215 -8.227 1.00 57.44 87 GLN A O 1
ATOM 690 N N . GLU A 1 88 ? 20.606 -8.475 -9.106 1.00 57.12 88 GLU A N 1
ATOM 691 C CA . GLU A 1 88 ? 21.277 -7.388 -9.830 1.00 57.12 88 GLU A CA 1
ATOM 692 C C . GLU A 1 88 ? 20.420 -6.835 -10.983 1.00 57.12 88 GLU A C 1
ATOM 694 O O . GLU A 1 88 ? 20.323 -5.619 -11.173 1.00 57.12 88 GLU A O 1
ATOM 699 N N . GLU A 1 89 ? 19.736 -7.712 -11.725 1.00 60.78 89 GLU A N 1
ATOM 700 C CA . GLU A 1 89 ? 18.772 -7.313 -12.758 1.00 60.78 89 GLU A CA 1
ATOM 701 C C . GLU A 1 89 ? 17.546 -6.628 -12.147 1.00 60.78 89 GLU A C 1
ATOM 703 O O . GLU A 1 89 ? 17.039 -5.655 -12.711 1.00 60.78 89 GLU A O 1
ATOM 708 N N . LEU A 1 90 ? 17.100 -7.089 -10.973 1.00 62.53 90 LEU A N 1
ATOM 709 C CA . LEU A 1 90 ? 16.018 -6.468 -10.214 1.00 62.53 90 LEU A CA 1
ATOM 710 C C . LEU A 1 90 ? 16.406 -5.064 -9.733 1.00 62.53 90 LEU A C 1
ATOM 712 O O . LEU A 1 90 ? 15.659 -4.118 -9.962 1.00 62.53 90 LEU A O 1
ATOM 716 N N . ASP A 1 91 ? 17.579 -4.901 -9.125 1.00 59.06 91 ASP A N 1
ATOM 717 C CA . ASP A 1 91 ? 18.065 -3.608 -8.636 1.00 59.06 91 ASP A CA 1
ATOM 718 C C . ASP A 1 91 ? 18.248 -2.617 -9.797 1.00 59.06 91 ASP A C 1
ATOM 720 O O . ASP A 1 91 ? 17.885 -1.441 -9.695 1.00 59.06 91 ASP A O 1
ATOM 724 N N . THR A 1 92 ? 18.728 -3.106 -10.945 1.00 64.38 92 THR A N 1
ATOM 725 C CA . THR A 1 92 ? 18.846 -2.321 -12.182 1.00 64.38 92 THR A CA 1
ATOM 726 C C . THR A 1 92 ? 17.474 -1.901 -12.713 1.00 64.38 92 THR A C 1
ATOM 728 O O . THR A 1 92 ? 17.283 -0.736 -13.070 1.00 64.38 92 THR A O 1
ATOM 731 N N . LEU A 1 93 ? 16.495 -2.813 -12.722 1.00 67.19 93 LEU A N 1
ATOM 732 C CA . LEU A 1 93 ? 15.106 -2.534 -13.095 1.00 67.19 93 LEU A CA 1
ATOM 733 C C . LEU A 1 93 ? 14.487 -1.478 -12.170 1.00 67.19 93 LEU A C 1
ATOM 735 O O . LEU A 1 93 ? 13.890 -0.519 -12.654 1.00 67.19 93 LEU A O 1
ATOM 739 N N . VAL A 1 94 ? 14.661 -1.610 -10.855 1.00 64.50 94 VAL A N 1
ATOM 740 C CA . VAL A 1 94 ? 14.149 -0.659 -9.857 1.00 64.50 94 VAL A CA 1
ATOM 741 C C . VAL A 1 94 ? 14.792 0.713 -10.026 1.00 64.50 94 VAL A C 1
ATOM 743 O O . VAL A 1 94 ? 14.087 1.721 -10.112 1.00 64.50 94 VAL A O 1
ATOM 746 N N . ALA A 1 95 ? 16.116 0.773 -10.169 1.00 62.62 95 ALA A N 1
ATOM 747 C CA . ALA A 1 95 ? 16.823 2.018 -10.440 1.00 62.62 95 ALA A CA 1
ATOM 748 C C . ALA A 1 95 ? 16.339 2.674 -11.744 1.00 62.62 95 ALA A C 1
ATOM 750 O O . ALA A 1 95 ? 16.152 3.893 -11.794 1.00 62.62 95 ALA A O 1
ATOM 751 N N . TYR A 1 96 ? 16.081 1.885 -12.791 1.00 63.25 96 TYR A N 1
ATOM 752 C CA . TYR A 1 96 ? 15.552 2.388 -14.056 1.00 63.25 96 TYR A CA 1
ATOM 753 C C . TYR A 1 96 ? 14.111 2.894 -13.917 1.00 63.25 96 TYR A C 1
ATOM 755 O O . TYR A 1 96 ? 13.794 3.967 -14.432 1.00 63.25 96 TYR A O 1
ATOM 763 N N . LEU A 1 97 ? 13.255 2.191 -13.172 1.00 64.62 97 LEU A N 1
ATOM 764 C CA . LEU A 1 97 ? 11.885 2.613 -12.864 1.00 64.62 97 LEU A CA 1
ATOM 765 C C . LEU A 1 97 ? 11.849 3.969 -12.142 1.00 64.62 97 LEU A C 1
ATOM 767 O O . LEU A 1 97 ? 11.081 4.846 -12.541 1.00 64.62 97 LEU A O 1
ATOM 771 N N . HIS A 1 98 ? 12.723 4.179 -11.152 1.00 59.47 98 HIS A N 1
ATOM 772 C CA . HIS A 1 98 ? 12.839 5.457 -10.438 1.00 59.47 98 HIS A CA 1
ATOM 773 C C . HIS A 1 98 ? 13.400 6.583 -11.319 1.00 59.47 98 HIS A C 1
ATOM 775 O O . HIS A 1 98 ? 12.934 7.723 -11.266 1.00 59.47 98 HIS A O 1
ATOM 781 N N . LYS A 1 99 ? 14.418 6.288 -12.137 1.00 54.34 99 LYS A N 1
ATOM 782 C CA . LYS A 1 99 ? 15.198 7.310 -12.853 1.00 54.34 99 LYS A CA 1
ATOM 783 C C . LYS A 1 99 ? 14.569 7.736 -14.182 1.00 54.34 99 LYS A C 1
ATOM 785 O O . LYS A 1 99 ? 14.748 8.877 -14.600 1.00 54.34 99 LYS A O 1
ATOM 790 N N . SER A 1 100 ? 13.824 6.847 -14.843 1.00 49.19 100 SER A N 1
ATOM 791 C CA . SER A 1 100 ? 13.335 7.070 -16.212 1.00 49.19 100 SER A CA 1
ATOM 792 C C . SER A 1 100 ? 12.001 7.819 -16.317 1.00 49.19 100 SER A C 1
ATOM 794 O O . SER A 1 100 ? 11.606 8.159 -17.430 1.00 49.19 100 SER A O 1
ATOM 796 N N . ARG A 1 101 ? 11.290 8.110 -15.211 1.00 54.28 101 ARG A N 1
ATOM 797 C CA . ARG A 1 101 ? 9.946 8.748 -15.234 1.00 54.28 101 ARG A CA 1
ATOM 798 C C . ARG A 1 101 ? 8.947 8.070 -16.198 1.00 54.28 101 ARG A C 1
ATOM 800 O O . ARG A 1 101 ? 7.972 8.691 -16.617 1.00 54.28 101 ARG A O 1
ATOM 807 N N . GLY A 1 102 ? 9.183 6.811 -16.579 1.00 64.62 102 GLY A N 1
ATOM 808 C CA . GLY A 1 102 ? 8.340 6.089 -17.532 1.00 64.62 102 GLY A CA 1
ATOM 809 C C . GLY A 1 102 ? 7.000 5.657 -16.934 1.00 64.62 102 GLY A C 1
ATOM 810 O O . GLY A 1 102 ? 5.994 5.589 -17.640 1.00 64.62 102 GLY A O 1
ATOM 811 N N . LEU A 1 103 ? 6.972 5.444 -15.616 1.00 74.38 103 LEU A N 1
ATOM 812 C CA . LEU A 1 103 ? 5.744 5.362 -14.839 1.00 74.38 103 LEU A CA 1
ATOM 813 C C . LEU A 1 103 ? 5.292 6.770 -14.449 1.00 74.38 103 LEU A C 1
ATOM 815 O O . LEU A 1 103 ? 6.069 7.567 -13.926 1.00 74.38 103 LEU A O 1
ATOM 819 N N . ASN A 1 104 ? 4.012 7.067 -14.671 1.00 81.19 104 ASN A N 1
ATOM 820 C CA . ASN A 1 104 ? 3.392 8.337 -14.298 1.00 81.19 104 ASN A CA 1
ATOM 821 C C . ASN A 1 104 ? 3.148 8.388 -12.779 1.00 81.19 104 ASN A C 1
ATOM 823 O O . ASN A 1 104 ? 2.009 8.271 -12.309 1.00 81.19 104 ASN A O 1
ATOM 827 N N . ILE A 1 105 ? 4.228 8.506 -12.007 1.00 83.44 105 ILE A N 1
ATOM 828 C CA . ILE A 1 105 ? 4.176 8.625 -10.552 1.00 83.44 105 ILE A CA 1
ATOM 829 C C . ILE A 1 105 ? 3.715 10.038 -10.205 1.00 83.44 105 ILE A C 1
ATOM 831 O O . ILE A 1 105 ? 4.358 11.025 -10.560 1.00 83.44 105 ILE A O 1
ATOM 835 N N . ARG A 1 106 ? 2.556 10.139 -9.557 1.00 80.31 106 ARG A N 1
ATOM 836 C CA . ARG A 1 106 ? 1.966 11.412 -9.136 1.00 80.31 106 ARG A CA 1
ATOM 837 C C . ARG A 1 106 ? 0.915 11.193 -8.066 1.00 80.31 106 ARG A C 1
ATOM 839 O O . ARG A 1 106 ? 0.359 10.100 -7.927 1.00 80.31 106 ARG A O 1
ATOM 846 N N . ASP A 1 107 ? 0.584 12.272 -7.383 1.00 80.38 107 ASP A N 1
ATOM 847 C CA . ASP A 1 107 ? -0.528 12.297 -6.451 1.00 80.38 107 ASP A CA 1
ATOM 848 C C . ASP A 1 107 ? -1.852 12.176 -7.219 1.00 80.38 107 ASP A C 1
ATOM 850 O O . ASP A 1 107 ? -2.079 12.855 -8.227 1.00 80.38 107 ASP A O 1
ATOM 854 N N . ARG A 1 108 ? -2.737 11.288 -6.766 1.00 79.31 108 ARG A N 1
ATOM 855 C CA . ARG A 1 108 ? -4.052 11.059 -7.378 1.00 79.31 108 ARG A CA 1
ATOM 856 C C . ARG A 1 108 ? -5.145 11.173 -6.331 1.00 79.31 108 ARG A C 1
ATOM 858 O O . ARG A 1 108 ? -5.026 10.628 -5.243 1.00 79.31 108 ARG A O 1
ATOM 865 N N . ASN A 1 109 ? -6.241 11.842 -6.677 1.00 72.12 109 ASN A N 1
ATOM 866 C CA . ASN A 1 109 ? -7.444 11.870 -5.852 1.00 72.12 109 ASN A CA 1
ATOM 867 C C . ASN A 1 109 ? -8.446 10.834 -6.360 1.00 72.12 109 ASN A C 1
ATOM 869 O O . ASN A 1 109 ? -8.805 10.845 -7.537 1.00 72.12 109 ASN A O 1
ATOM 873 N N . TYR A 1 110 ? -8.940 9.975 -5.474 1.00 66.06 110 TYR A N 1
ATOM 874 C CA . TYR A 1 110 ? -10.020 9.044 -5.783 1.00 66.06 110 TYR A CA 1
ATOM 875 C C . TYR A 1 110 ? -11.013 8.992 -4.627 1.00 66.06 110 TYR A C 1
ATOM 877 O O . TYR A 1 110 ? -10.627 8.813 -3.475 1.00 66.06 110 TYR A O 1
ATOM 885 N N . LYS A 1 111 ? -12.302 9.188 -4.938 1.00 61.09 111 LYS A N 1
ATOM 886 C CA . LYS A 1 111 ? -13.387 9.305 -3.947 1.00 61.09 111 LYS A CA 1
ATOM 887 C C . LYS A 1 111 ? -13.044 10.272 -2.799 1.00 61.09 111 LYS A C 1
ATOM 889 O O . LYS A 1 111 ? -13.239 9.945 -1.636 1.00 61.09 111 LYS A O 1
ATOM 894 N N . LEU A 1 112 ? -12.518 11.453 -3.147 1.00 52.88 112 LEU A N 1
ATOM 895 C CA . LEU A 1 112 ? -12.099 12.517 -2.214 1.00 52.88 112 LEU A CA 1
ATOM 896 C C . LEU A 1 112 ? -10.915 12.161 -1.292 1.00 52.88 112 LEU A C 1
ATOM 898 O O . LEU A 1 112 ? -10.564 12.957 -0.428 1.00 52.88 112 LEU A O 1
ATOM 902 N N . LYS A 1 113 ? -10.267 11.007 -1.493 1.00 46.88 113 LYS A N 1
ATOM 903 C CA . LYS A 1 113 ? -9.042 10.609 -0.791 1.00 46.88 113 LYS A CA 1
ATOM 904 C C . LYS A 1 113 ? -7.824 10.842 -1.686 1.00 46.88 113 LYS A C 1
ATOM 906 O O . LYS A 1 113 ? -7.834 10.435 -2.851 1.00 46.88 113 LYS A O 1
ATOM 911 N N . LEU A 1 114 ? -6.796 11.489 -1.135 1.00 62.78 114 LEU A N 1
ATOM 912 C CA . LEU A 1 114 ? -5.513 11.729 -1.795 1.00 62.78 114 LEU A CA 1
ATOM 913 C C . LEU A 1 114 ? -4.602 10.508 -1.634 1.00 62.78 114 LEU A C 1
ATOM 915 O O . LEU A 1 114 ? -4.395 10.012 -0.529 1.00 62.78 114 LEU A O 1
ATOM 919 N N . TYR A 1 115 ? -4.034 10.062 -2.745 1.00 70.50 115 TYR A N 1
ATOM 920 C CA . TYR A 1 115 ? -3.061 8.985 -2.839 1.00 70.50 115 TYR A CA 1
ATOM 921 C C . TYR A 1 115 ? -1.776 9.575 -3.420 1.00 70.50 115 TYR A C 1
ATOM 923 O O . TYR A 1 115 ? -1.663 9.687 -4.645 1.00 70.50 115 TYR A O 1
ATOM 931 N N . PRO A 1 116 ? -0.834 10.020 -2.570 1.00 73.56 116 PRO A N 1
ATOM 932 C CA . PRO A 1 116 ? 0.385 10.669 -3.041 1.00 73.56 116 PRO A CA 1
ATOM 933 C C . PRO A 1 116 ? 1.251 9.685 -3.829 1.00 73.56 116 PRO A C 1
ATOM 935 O O . PRO A 1 116 ? 1.057 8.488 -3.661 1.00 73.56 116 PRO A O 1
ATOM 938 N N . GLN A 1 117 ? 2.192 10.145 -4.654 1.00 80.81 117 GLN A N 1
ATOM 939 C CA . GLN A 1 117 ? 3.293 9.357 -5.248 1.00 80.81 117 GLN A CA 1
ATOM 940 C C . GLN A 1 117 ? 2.912 7.930 -5.687 1.00 80.81 117 GLN A C 1
ATOM 942 O O . GLN A 1 117 ? 3.582 6.958 -5.352 1.00 80.81 117 GLN A O 1
ATOM 947 N N . CYS A 1 118 ? 1.785 7.779 -6.383 1.00 85.62 118 CYS A N 1
ATOM 948 C CA . CYS A 1 118 ? 1.315 6.476 -6.846 1.00 85.62 118 CYS A CA 1
ATOM 949 C C . CYS A 1 118 ? 1.402 6.383 -8.367 1.00 85.62 118 CYS A C 1
ATOM 951 O O . CYS A 1 118 ? 1.533 7.397 -9.052 1.00 85.62 118 CYS A O 1
ATOM 953 N N . PHE A 1 119 ? 1.292 5.178 -8.910 1.00 90.62 119 PHE A N 1
ATOM 954 C CA . PHE A 1 119 ? 1.149 4.904 -10.338 1.00 90.62 119 PHE A CA 1
ATOM 955 C C . PHE A 1 119 ? -0.002 3.922 -10.578 1.00 90.62 119 PHE A C 1
ATOM 957 O O . PHE A 1 119 ? -0.501 3.294 -9.645 1.00 90.62 119 PHE A O 1
ATOM 964 N N . VAL A 1 120 ? -0.466 3.818 -11.823 1.00 91.44 120 VAL A N 1
ATOM 965 C CA . VAL A 1 120 ? -1.605 2.962 -12.181 1.00 91.44 120 VAL A CA 1
ATOM 966 C C . VAL A 1 120 ? -1.117 1.622 -12.731 1.00 91.44 120 VAL A C 1
ATOM 968 O O . VAL A 1 120 ? -0.206 1.597 -13.557 1.00 91.44 120 VAL A O 1
ATOM 971 N N . GLY A 1 121 ? -1.749 0.516 -12.326 1.00 90.56 121 GLY A N 1
ATOM 972 C CA . GLY A 1 121 ? -1.387 -0.836 -12.777 1.00 90.56 121 GLY A CA 1
ATOM 973 C C . GLY A 1 121 ? -1.372 -0.995 -14.302 1.00 90.56 121 GLY A C 1
ATOM 974 O O . GLY A 1 121 ? -0.403 -1.505 -14.854 1.00 90.56 121 GLY A O 1
ATOM 975 N N . GLU A 1 122 ? -2.393 -0.490 -15.002 1.00 91.12 122 GLU A N 1
ATOM 976 C CA . GLU A 1 122 ? -2.441 -0.509 -16.477 1.00 91.12 122 GLU A CA 1
ATOM 977 C C . GLU A 1 122 ? -1.310 0.304 -17.129 1.00 91.12 122 GLU A C 1
ATOM 979 O O . GLU A 1 122 ? -0.726 -0.113 -18.132 1.00 91.12 122 GLU A O 1
ATOM 984 N N . GLU A 1 123 ? -0.957 1.456 -16.550 1.00 89.75 123 GLU A N 1
ATOM 985 C CA . GLU A 1 123 ? 0.164 2.272 -17.034 1.00 89.75 123 GLU A CA 1
ATOM 986 C C . GLU A 1 123 ? 1.491 1.518 -16.869 1.00 89.75 123 GLU A C 1
ATOM 988 O O . GLU A 1 123 ? 2.324 1.545 -17.776 1.00 89.75 123 GLU A O 1
ATOM 993 N N . ALA A 1 124 ? 1.653 0.791 -15.759 1.00 89.81 124 ALA A N 1
ATOM 994 C CA . ALA A 1 124 ? 2.824 -0.040 -15.518 1.00 89.81 124 ALA A CA 1
ATOM 995 C C . ALA A 1 124 ? 2.918 -1.229 -16.474 1.00 89.81 124 ALA A C 1
ATOM 997 O O . ALA A 1 124 ? 3.978 -1.454 -17.050 1.00 89.81 124 ALA A O 1
ATOM 998 N N . VAL A 1 125 ? 1.811 -1.929 -16.730 1.00 89.81 125 VAL A N 1
ATOM 999 C CA . VAL A 1 125 ? 1.768 -3.028 -17.707 1.00 89.81 125 VAL A CA 1
ATOM 1000 C C . VAL A 1 125 ? 2.156 -2.537 -19.098 1.00 89.81 125 VAL A C 1
ATOM 1002 O O . VAL A 1 125 ? 3.040 -3.116 -19.728 1.00 89.81 125 VAL A O 1
ATOM 1005 N N . ARG A 1 126 ? 1.568 -1.424 -19.554 1.00 88.38 126 ARG A N 1
ATOM 1006 C CA . ARG A 1 126 ? 1.919 -0.811 -20.843 1.00 88.38 126 ARG A CA 1
ATOM 1007 C C . ARG A 1 126 ? 3.403 -0.453 -20.910 1.00 88.38 126 ARG A C 1
ATOM 1009 O O . ARG A 1 126 ? 4.038 -0.663 -21.942 1.00 88.38 126 ARG A O 1
ATOM 1016 N N . TRP A 1 127 ? 3.953 0.084 -19.825 1.00 85.94 127 TRP A N 1
ATOM 1017 C CA . TRP A 1 127 ? 5.368 0.419 -19.756 1.00 85.94 127 TRP A CA 1
ATOM 1018 C C . TRP A 1 127 ? 6.255 -0.831 -19.830 1.00 85.94 127 TRP A C 1
ATOM 1020 O O . TRP A 1 127 ? 7.160 -0.859 -20.658 1.00 85.94 127 TRP A O 1
ATOM 1030 N N . PHE A 1 128 ? 5.954 -1.889 -19.067 1.00 80.62 128 PHE A N 1
ATOM 1031 C CA . PHE A 1 128 ? 6.697 -3.154 -19.115 1.00 80.62 128 PHE A CA 1
ATOM 1032 C C . PHE A 1 128 ? 6.706 -3.761 -20.523 1.00 80.62 128 PHE A C 1
ATOM 1034 O O . PHE A 1 128 ? 7.750 -4.194 -21.008 1.00 80.62 128 PHE A O 1
ATOM 1041 N N . MET A 1 129 ? 5.558 -3.749 -21.207 1.00 80.88 129 MET A N 1
ATOM 1042 C CA . MET A 1 129 ? 5.445 -4.242 -22.582 1.00 80.88 129 MET A CA 1
ATOM 1043 C C . MET A 1 129 ? 6.318 -3.441 -23.553 1.00 80.88 129 MET A C 1
ATOM 1045 O O . MET A 1 129 ? 7.010 -4.028 -24.377 1.00 80.88 129 MET A O 1
ATOM 1049 N N . ASN A 1 130 ? 6.324 -2.112 -23.443 1.00 80.00 130 ASN A N 1
ATOM 1050 C CA . ASN A 1 130 ? 7.096 -1.255 -24.343 1.00 80.00 130 ASN A CA 1
ATOM 1051 C C . ASN A 1 130 ? 8.603 -1.289 -24.055 1.00 80.00 130 ASN A C 1
ATOM 1053 O O . ASN A 1 130 ? 9.398 -1.263 -24.989 1.00 80.00 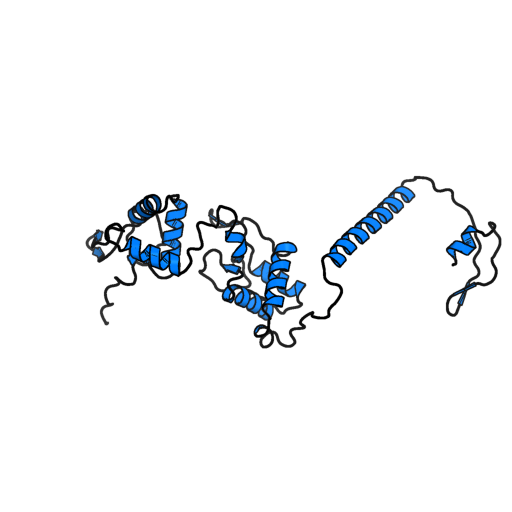130 ASN A O 1
ATOM 1057 N N . ALA A 1 131 ? 8.995 -1.337 -22.780 1.00 70.62 131 ALA A N 1
ATOM 1058 C CA . ALA A 1 131 ? 10.395 -1.313 -22.366 1.00 70.62 131 ALA A CA 1
ATOM 1059 C C . ALA A 1 131 ? 11.102 -2.656 -22.606 1.00 70.62 131 ALA A C 1
ATOM 1061 O O . ALA A 1 131 ? 12.270 -2.672 -22.985 1.00 70.62 131 ALA A O 1
ATOM 1062 N N . TYR A 1 132 ? 10.390 -3.774 -22.421 1.00 68.31 132 TYR A N 1
ATOM 1063 C CA . TYR A 1 132 ? 10.971 -5.123 -22.455 1.00 68.31 132 TYR A CA 1
ATOM 1064 C C . TYR A 1 132 ? 10.390 -6.026 -23.554 1.00 68.31 132 TYR A C 1
ATOM 1066 O O . TYR A 1 132 ? 10.767 -7.190 -23.655 1.00 68.31 132 TYR A O 1
ATOM 1074 N N . GLY A 1 133 ? 9.466 -5.529 -24.383 1.00 70.38 133 GLY A N 1
ATOM 1075 C CA . GLY A 1 133 ? 8.830 -6.322 -25.444 1.00 70.38 133 GLY A CA 1
ATOM 1076 C C . GLY A 1 133 ? 7.932 -7.449 -24.922 1.00 70.38 133 GLY A C 1
ATOM 1077 O O . GLY A 1 133 ? 7.755 -8.459 -25.602 1.00 70.38 133 GLY A O 1
ATOM 1078 N N . LEU A 1 134 ? 7.400 -7.311 -23.703 1.00 76.44 134 LEU A N 1
ATOM 1079 C CA . LEU A 1 134 ? 6.614 -8.355 -23.041 1.00 76.44 134 LEU A CA 1
ATOM 1080 C C . LEU A 1 134 ? 5.206 -8.483 -23.620 1.00 76.44 134 LEU A C 1
ATOM 1082 O O . LEU A 1 134 ? 4.610 -7.521 -24.105 1.00 76.44 134 LEU A O 1
ATOM 1086 N N . THR A 1 135 ? 4.628 -9.675 -23.471 1.00 81.75 135 THR A N 1
ATOM 1087 C CA . THR A 1 135 ? 3.177 -9.849 -23.579 1.00 81.75 135 THR A CA 1
ATOM 1088 C C . THR A 1 135 ? 2.483 -9.254 -22.353 1.00 81.75 135 THR A C 1
ATOM 1090 O O . THR A 1 135 ? 3.090 -9.083 -21.296 1.00 81.75 135 THR A O 1
ATOM 1093 N N . GLU A 1 136 ? 1.186 -8.975 -22.457 1.00 82.88 136 GLU A N 1
ATOM 1094 C CA . GLU A 1 136 ? 0.407 -8.469 -21.321 1.00 82.88 136 GLU A CA 1
ATOM 1095 C C . GLU A 1 136 ? 0.460 -9.422 -20.114 1.00 82.88 136 GLU A C 1
ATOM 1097 O O . GLU A 1 136 ? 0.706 -8.993 -18.989 1.00 82.88 136 GLU A O 1
ATOM 1102 N N . ALA A 1 137 ? 0.302 -10.730 -20.349 1.00 78.31 137 ALA A N 1
ATOM 1103 C CA . ALA A 1 137 ? 0.363 -11.741 -19.294 1.00 78.31 137 ALA A CA 1
ATOM 1104 C C . ALA A 1 137 ? 1.731 -11.759 -18.589 1.00 78.31 137 ALA A C 1
ATOM 1106 O O . ALA A 1 137 ? 1.797 -11.839 -17.363 1.00 78.31 137 ALA A O 1
ATOM 1107 N N . ALA A 1 138 ? 2.814 -11.627 -19.357 1.00 74.62 138 ALA A N 1
ATOM 1108 C CA . ALA A 1 138 ? 4.174 -11.537 -18.838 1.00 74.62 138 ALA A CA 1
ATOM 1109 C C . ALA A 1 138 ? 4.401 -10.264 -18.010 1.00 74.62 138 ALA A C 1
ATOM 1111 O O . ALA A 1 138 ? 4.996 -10.316 -16.938 1.00 74.62 138 ALA A O 1
ATOM 1112 N N . ALA A 1 139 ? 3.884 -9.127 -18.476 1.00 81.81 139 ALA A N 1
ATOM 1113 C CA . ALA A 1 139 ? 3.969 -7.851 -17.776 1.00 81.81 139 ALA A CA 1
ATOM 1114 C C . ALA A 1 139 ? 3.178 -7.849 -16.455 1.00 81.81 139 ALA A C 1
ATOM 1116 O O . ALA A 1 139 ? 3.645 -7.305 -15.455 1.00 81.81 139 ALA A O 1
ATOM 1117 N N . VAL A 1 140 ? 2.004 -8.489 -16.420 1.00 84.56 140 VAL A N 1
ATOM 1118 C CA . VAL A 1 140 ? 1.238 -8.679 -15.178 1.00 84.56 140 VAL A CA 1
ATOM 1119 C C . VAL A 1 140 ? 1.990 -9.583 -14.205 1.00 84.56 140 V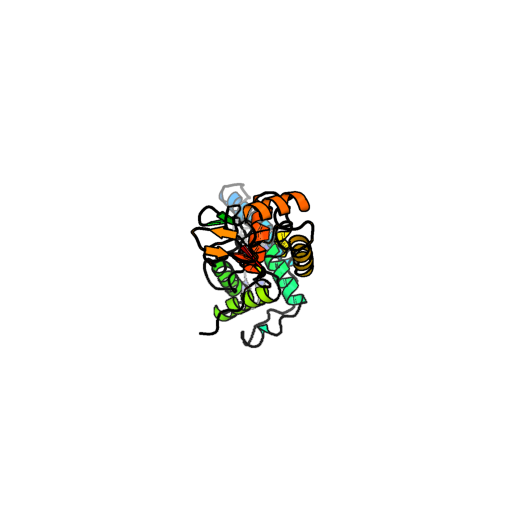AL A C 1
ATOM 1121 O O . VAL A 1 140 ? 2.067 -9.259 -13.022 1.00 84.56 140 VAL A O 1
ATOM 1124 N N . LEU A 1 141 ? 2.585 -10.677 -14.690 1.00 80.69 141 LEU A N 1
ATOM 1125 C CA . LEU A 1 141 ? 3.391 -11.567 -13.854 1.00 80.69 141 LEU A CA 1
ATOM 1126 C C . LEU A 1 141 ? 4.624 -10.843 -13.290 1.00 80.69 141 LEU A C 1
ATOM 1128 O O . LEU A 1 141 ? 4.933 -11.002 -12.113 1.00 80.69 141 LEU A O 1
ATOM 1132 N N . LEU A 1 142 ? 5.282 -10.000 -14.093 1.00 79.06 142 LEU A N 1
ATOM 1133 C CA . LEU A 1 142 ? 6.406 -9.175 -13.646 1.00 79.06 142 LEU A CA 1
ATOM 1134 C C . LEU A 1 142 ? 5.983 -8.217 -12.536 1.00 79.06 142 LEU A C 1
ATOM 1136 O O . LEU A 1 142 ? 6.611 -8.190 -11.483 1.00 79.06 142 LEU A O 1
ATOM 1140 N N . GLY A 1 143 ? 4.883 -7.486 -12.722 1.00 86.19 143 GLY A N 1
ATOM 1141 C CA . GLY A 1 143 ? 4.355 -6.626 -11.667 1.00 86.19 143 GLY A CA 1
ATOM 1142 C C . GLY A 1 143 ? 3.972 -7.403 -10.403 1.00 86.19 143 GLY A C 1
ATOM 1143 O O . GLY A 1 143 ? 4.236 -6.935 -9.300 1.00 86.19 143 GLY A O 1
ATOM 1144 N N . GLN A 1 144 ? 3.431 -8.619 -10.540 1.00 81.06 144 GLN A N 1
ATOM 1145 C CA . GLN A 1 144 ? 3.137 -9.489 -9.398 1.00 81.06 144 GLN A CA 1
ATOM 1146 C C . GLN A 1 144 ? 4.411 -9.929 -8.665 1.00 81.06 144 GLN A C 1
ATOM 1148 O O . GLN A 1 144 ? 4.441 -9.912 -7.436 1.00 81.06 144 GLN A O 1
ATOM 1153 N N . ARG A 1 145 ? 5.490 -10.242 -9.390 1.00 76.62 145 ARG A N 1
ATOM 1154 C CA . ARG A 1 145 ? 6.799 -10.520 -8.784 1.00 76.62 145 ARG A CA 1
ATOM 1155 C C . ARG A 1 145 ? 7.360 -9.318 -8.036 1.00 76.62 145 ARG A C 1
ATOM 1157 O O . ARG A 1 145 ? 7.871 -9.488 -6.938 1.00 76.62 145 ARG A O 1
ATOM 1164 N N . LEU A 1 146 ? 7.226 -8.109 -8.579 1.00 80.62 146 LEU A N 1
ATOM 1165 C CA . LEU A 1 146 ? 7.647 -6.889 -7.881 1.00 80.62 146 LEU A CA 1
ATOM 1166 C C . LEU A 1 146 ? 6.861 -6.662 -6.577 1.00 80.62 146 LEU A C 1
ATOM 1168 O O . LEU A 1 146 ? 7.421 -6.120 -5.627 1.00 80.62 146 LEU A O 1
ATOM 1172 N N . VAL A 1 147 ? 5.597 -7.101 -6.509 1.00 78.62 147 VAL A N 1
ATOM 1173 C CA . VAL A 1 147 ? 4.815 -7.113 -5.260 1.00 78.62 147 VAL A CA 1
ATOM 1174 C C . VAL A 1 147 ? 5.346 -8.150 -4.271 1.00 78.62 147 VAL A C 1
ATOM 1176 O O . VAL A 1 147 ? 5.573 -7.826 -3.109 1.00 78.62 147 VAL A O 1
ATOM 1179 N N . GLU A 1 148 ? 5.590 -9.383 -4.720 1.00 72.31 148 GLU A N 1
ATOM 1180 C CA . GLU A 1 148 ? 6.139 -10.462 -3.878 1.00 72.31 148 GLU A CA 1
ATOM 1181 C C . GLU A 1 148 ? 7.521 -10.123 -3.306 1.00 72.31 148 GLU A C 1
ATOM 1183 O O . GLU A 1 148 ? 7.821 -10.464 -2.165 1.00 72.31 148 GLU A O 1
ATOM 1188 N N . LEU A 1 149 ? 8.343 -9.428 -4.091 1.00 66.44 149 LEU A N 1
ATOM 1189 C CA . LEU A 1 149 ? 9.681 -8.973 -3.711 1.00 66.44 149 LEU A CA 1
ATOM 1190 C C . LEU A 1 149 ? 9.665 -7.676 -2.891 1.00 66.44 149 LEU A C 1
ATOM 1192 O O . LEU A 1 149 ? 10.726 -7.145 -2.581 1.00 66.44 149 LEU A O 1
ATOM 1196 N N . GLN A 1 150 ? 8.480 -7.156 -2.556 1.00 71.81 150 GLN A N 1
ATOM 1197 C CA . GLN A 1 150 ? 8.301 -5.908 -1.815 1.00 71.81 150 GLN A CA 1
ATOM 1198 C C . GLN A 1 150 ? 9.036 -4.712 -2.439 1.00 71.81 150 GLN A C 1
ATOM 1200 O O . GLN A 1 150 ? 9.579 -3.852 -1.751 1.00 71.81 150 GLN A O 1
ATOM 1205 N N . VAL A 1 151 ? 9.036 -4.636 -3.767 1.00 75.69 151 VAL A N 1
ATOM 1206 C CA . VAL A 1 151 ? 9.511 -3.459 -4.504 1.00 75.69 151 VAL A CA 1
ATOM 1207 C C . VAL A 1 151 ? 8.377 -2.446 -4.641 1.00 75.69 151 VAL A C 1
ATOM 1209 O O . VAL A 1 151 ? 8.563 -1.248 -4.419 1.00 75.69 151 VAL A O 1
ATOM 1212 N N . ILE A 1 152 ? 7.185 -2.939 -4.980 1.00 83.44 152 ILE A N 1
ATOM 1213 C CA . ILE A 1 152 ? 5.957 -2.152 -5.106 1.00 83.44 152 ILE A CA 1
ATOM 1214 C C . ILE A 1 152 ? 4.828 -2.807 -4.318 1.00 83.44 152 ILE A C 1
ATOM 1216 O O . ILE A 1 152 ? 4.859 -4.004 -4.060 1.00 83.44 152 ILE A O 1
ATOM 1220 N N . HIS A 1 153 ? 3.784 -2.057 -4.001 1.00 81.31 153 HIS A N 1
ATOM 1221 C CA . HIS A 1 153 ? 2.576 -2.599 -3.390 1.00 81.31 153 HIS A CA 1
ATOM 1222 C C . HIS A 1 153 ? 1.339 -1.851 -3.866 1.00 81.31 153 HIS A C 1
ATOM 1224 O O . HIS A 1 153 ? 1.429 -0.747 -4.411 1.00 81.31 153 HIS A O 1
ATOM 1230 N N . HIS A 1 154 ? 0.172 -2.473 -3.709 1.00 83.94 154 HIS A N 1
ATOM 1231 C CA . HIS A 1 154 ? -1.092 -1.782 -3.918 1.00 83.94 154 HIS A CA 1
ATOM 1232 C C . HIS A 1 154 ? -1.283 -0.765 -2.793 1.00 83.94 154 HIS A C 1
ATOM 1234 O O . HIS A 1 154 ? -1.096 -1.093 -1.635 1.00 83.94 154 HIS A O 1
ATOM 1240 N N . VAL A 1 155 ? -1.727 0.455 -3.093 1.00 79.12 155 VAL A N 1
ATOM 1241 C CA . VAL A 1 155 ? -1.758 1.541 -2.091 1.00 79.12 155 VAL A CA 1
ATOM 1242 C C . VAL A 1 155 ? -2.688 1.257 -0.892 1.00 79.12 155 VAL A C 1
ATOM 1244 O O . VAL A 1 155 ? -2.595 1.937 0.124 1.00 79.12 155 VAL A O 1
ATOM 1247 N N . LEU A 1 156 ? -3.593 0.279 -0.998 1.00 69.50 156 LEU A N 1
ATOM 1248 C CA . LEU A 1 156 ? -4.428 -0.202 0.117 1.00 69.50 156 LEU A CA 1
ATOM 1249 C C . LEU A 1 156 ? -4.125 -1.654 0.524 1.00 69.50 156 LEU A C 1
ATOM 1251 O O . LEU A 1 156 ? -4.943 -2.253 1.208 1.00 69.50 156 LEU A O 1
ATOM 1255 N N . ASP A 1 157 ? -3.095 -2.282 -0.050 1.00 66.75 157 ASP A N 1
ATOM 1256 C CA . ASP A 1 157 ? -2.703 -3.693 0.147 1.00 66.75 157 ASP A CA 1
ATOM 1257 C C . ASP A 1 157 ? -3.810 -4.757 -0.054 1.00 66.75 157 ASP A C 1
ATOM 1259 O O . ASP A 1 157 ? -3.593 -5.952 0.103 1.00 66.75 157 ASP A O 1
ATOM 1263 N N . ALA A 1 158 ? -4.994 -4.349 -0.513 1.00 64.56 158 ALA A N 1
ATOM 1264 C CA . ALA A 1 158 ? -6.154 -5.214 -0.709 1.00 64.56 158 ALA A CA 1
ATOM 1265 C C . ALA A 1 158 ? -6.102 -6.071 -1.986 1.00 64.56 158 ALA A C 1
ATOM 1267 O O . ALA A 1 158 ? -6.986 -6.903 -2.221 1.00 64.56 158 ALA A O 1
ATOM 1268 N N . HIS A 1 159 ? -5.136 -5.826 -2.876 1.00 68.81 159 HIS A N 1
ATOM 1269 C CA . HIS A 1 159 ? -5.127 -6.394 -4.219 1.00 68.81 159 HIS A CA 1
ATOM 1270 C C . HIS A 1 159 ? -3.730 -6.824 -4.662 1.00 68.81 159 HIS A C 1
ATOM 1272 O O . HIS A 1 159 ? -2.757 -6.091 -4.513 1.00 68.81 159 HIS A O 1
ATOM 1278 N N . VAL A 1 160 ? -3.680 -7.988 -5.312 1.00 79.12 160 VAL A N 1
ATOM 1279 C CA . VAL A 1 160 ? -2.550 -8.431 -6.140 1.00 79.12 160 VAL A CA 1
ATOM 1280 C C . VAL A 1 160 ? -2.297 -7.458 -7.299 1.00 79.12 160 VAL A C 1
ATOM 1282 O O . VAL A 1 160 ? -3.140 -6.605 -7.611 1.00 79.12 160 VAL A O 1
ATOM 1285 N N . PHE A 1 161 ? -1.157 -7.587 -7.975 1.00 88.31 161 PHE A N 1
ATOM 1286 C CA . PHE A 1 161 ? -0.878 -6.776 -9.155 1.00 88.31 161 PHE A CA 1
ATOM 1287 C C . PHE A 1 161 ? -1.832 -7.129 -10.306 1.00 88.31 161 PHE A C 1
ATOM 1289 O O . PHE A 1 161 ? -2.038 -8.301 -10.625 1.00 88.31 161 PHE A O 1
ATOM 1296 N N . LYS A 1 162 ? -2.445 -6.118 -10.932 1.00 85.06 162 LYS A N 1
ATOM 1297 C CA . LYS A 1 162 ? -3.411 -6.299 -12.025 1.00 85.06 162 LYS A CA 1
ATOM 1298 C C . LYS A 1 162 ? -3.282 -5.203 -13.073 1.00 85.06 162 LYS A C 1
ATOM 1300 O O . LYS A 1 162 ? -3.135 -4.028 -12.736 1.00 85.06 162 LYS A O 1
ATOM 1305 N N . ASN A 1 163 ? -3.486 -5.582 -14.334 1.00 91.44 163 ASN A N 1
ATOM 1306 C CA . ASN A 1 163 ? -3.679 -4.653 -15.445 1.00 91.44 163 ASN A CA 1
ATOM 1307 C C . ASN A 1 163 ? -5.029 -3.918 -15.308 1.00 91.44 163 ASN A C 1
ATOM 1309 O O . ASN A 1 163 ? -6.050 -4.357 -15.831 1.00 91.44 163 ASN A O 1
ATOM 1313 N N . SER A 1 164 ? -5.075 -2.865 -14.492 1.00 88.06 164 SER A N 1
ATOM 1314 C CA . SER A 1 164 ? -6.304 -2.130 -14.173 1.00 88.06 164 SER A CA 1
ATOM 1315 C C . SER A 1 164 ? -6.001 -0.736 -13.621 1.00 88.06 164 SER A C 1
ATOM 1317 O O . SER A 1 164 ? -4.847 -0.403 -13.341 1.00 88.06 164 SER A O 1
ATOM 1319 N N . TYR A 1 165 ? -7.046 0.062 -13.387 1.00 88.38 165 TYR A N 1
ATOM 1320 C CA . TYR A 1 165 ? -6.957 1.401 -12.790 1.00 88.38 165 TYR A CA 1
ATOM 1321 C C . TYR A 1 165 ? -6.657 1.418 -11.274 1.00 88.38 165 TYR A C 1
ATOM 1323 O O . TYR A 1 165 ? -6.991 2.383 -10.589 1.00 88.38 165 TYR A O 1
ATOM 1331 N N . MET A 1 166 ? -6.040 0.361 -10.736 1.00 86.38 166 MET A N 1
ATOM 1332 C CA . MET A 1 166 ? -5.615 0.286 -9.335 1.00 86.38 166 MET A CA 1
ATOM 1333 C C . MET A 1 166 ? -4.323 1.070 -9.108 1.00 86.38 166 MET A C 1
ATOM 1335 O O . MET A 1 166 ? -3.477 1.156 -10.003 1.00 86.38 166 MET A O 1
ATOM 1339 N N . PHE A 1 167 ? -4.178 1.642 -7.912 1.00 88.88 167 PHE A N 1
ATOM 1340 C CA . PHE A 1 167 ? -3.012 2.440 -7.548 1.00 88.88 167 PHE A CA 1
ATOM 1341 C C . PHE A 1 167 ? -1.968 1.579 -6.851 1.00 88.88 167 PHE A C 1
ATOM 1343 O O . PHE A 1 167 ? -2.282 0.862 -5.902 1.00 88.88 167 PHE A O 1
ATOM 1350 N N . TYR A 1 168 ? -0.726 1.712 -7.294 1.00 89.69 168 TYR A N 1
ATOM 1351 C CA . TYR A 1 168 ? 0.445 1.072 -6.713 1.00 89.69 168 TYR A CA 1
ATOM 1352 C C . TYR A 1 168 ? 1.495 2.128 -6.352 1.00 89.69 168 TYR A C 1
ATOM 1354 O O . TYR A 1 168 ? 1.439 3.260 -6.841 1.00 89.69 168 TYR A O 1
ATOM 1362 N N . ARG A 1 169 ? 2.431 1.774 -5.478 1.00 87.75 169 ARG A N 1
ATOM 1363 C CA . ARG A 1 169 ? 3.507 2.646 -4.984 1.00 87.75 169 ARG A CA 1
ATOM 1364 C C . ARG A 1 169 ? 4.776 1.825 -4.769 1.00 87.75 169 ARG A C 1
ATOM 1366 O O . ARG A 1 169 ? 4.675 0.632 -4.505 1.00 87.75 169 ARG A O 1
ATOM 1373 N N . PHE A 1 170 ? 5.944 2.454 -4.892 1.00 83.81 170 PHE A N 1
ATOM 1374 C CA . PHE A 1 170 ? 7.217 1.867 -4.473 1.00 83.81 170 PHE A CA 1
ATOM 1375 C C . PHE A 1 170 ? 7.393 1.953 -2.959 1.00 83.81 170 PHE A C 1
ATOM 1377 O O . PHE A 1 170 ? 7.185 3.016 -2.378 1.00 83.81 170 PHE A O 1
ATOM 1384 N N . TYR A 1 171 ? 7.875 0.877 -2.339 1.00 74.31 171 TYR A N 1
ATOM 1385 C CA . TYR A 1 171 ? 8.220 0.897 -0.914 1.00 74.31 171 TYR A CA 1
ATOM 1386 C C . TYR A 1 171 ? 9.318 1.926 -0.596 1.00 74.31 171 TYR A C 1
ATOM 1388 O O . TYR A 1 171 ? 9.276 2.588 0.435 1.00 74.31 171 TYR A O 1
ATOM 1396 N N . ALA A 1 172 ? 10.269 2.142 -1.511 1.00 66.69 172 ALA A N 1
ATOM 1397 C CA . ALA A 1 172 ? 11.318 3.153 -1.346 1.00 66.69 172 ALA A CA 1
ATOM 1398 C C . ALA A 1 172 ? 10.775 4.598 -1.273 1.00 66.69 172 ALA A C 1
ATOM 1400 O O . ALA A 1 172 ? 11.385 5.458 -0.636 1.00 66.69 172 ALA A O 1
ATOM 1401 N N . ASP A 1 173 ? 9.611 4.858 -1.879 1.00 63.69 173 ASP A N 1
ATOM 1402 C CA . ASP A 1 173 ? 8.960 6.173 -1.874 1.00 63.69 173 ASP A CA 1
ATOM 1403 C C . ASP A 1 173 ? 8.091 6.391 -0.620 1.00 63.69 173 ASP A C 1
ATOM 1405 O O . ASP A 1 173 ? 7.542 7.476 -0.419 1.00 63.69 173 ASP A O 1
ATOM 1409 N N . GLU A 1 174 ? 8.001 5.401 0.275 1.00 60.28 174 GLU A N 1
ATOM 1410 C CA . GLU A 1 174 ? 7.408 5.566 1.608 1.00 60.28 174 GLU A CA 1
ATOM 1411 C C . GLU A 1 174 ? 8.310 6.392 2.554 1.00 60.28 174 GLU A C 1
ATOM 1413 O O . GLU A 1 174 ? 8.002 6.574 3.724 1.00 60.28 174 GLU A O 1
ATOM 1418 N N . GLY A 1 175 ? 9.418 6.964 2.073 1.00 50.09 175 GLY A N 1
ATOM 1419 C CA . GLY A 1 175 ? 10.412 7.651 2.907 1.00 50.09 175 GLY A CA 1
ATOM 1420 C C . GLY A 1 175 ? 10.354 9.183 2.986 1.00 50.09 175 GLY A C 1
ATOM 1421 O O . GLY A 1 175 ? 11.062 9.752 3.814 1.00 50.09 175 GLY A O 1
ATOM 1422 N N . THR A 1 176 ? 9.562 9.902 2.182 1.00 41.47 176 THR A N 1
ATOM 1423 C CA . THR A 1 176 ? 9.584 11.384 2.206 1.00 41.47 176 THR A CA 1
ATOM 1424 C C . THR A 1 176 ? 8.612 11.952 3.240 1.00 41.47 176 THR A C 1
ATOM 1426 O O . THR A 1 176 ? 7.500 12.306 2.864 1.00 41.47 176 THR A O 1
ATOM 1429 N N . GLU A 1 177 ? 9.010 11.987 4.521 1.00 39.09 177 GLU A N 1
ATOM 1430 C CA . GLU A 1 177 ? 8.407 12.656 5.714 1.00 39.09 177 GLU A CA 1
ATOM 1431 C C . GLU A 1 177 ? 6.898 12.444 6.024 1.00 39.09 177 GLU A C 1
ATOM 1433 O O . GLU A 1 177 ? 6.458 12.658 7.147 1.00 39.09 177 GLU A O 1
ATOM 1438 N N . LEU A 1 178 ? 6.104 11.937 5.082 1.00 39.34 178 LEU A N 1
ATOM 1439 C CA . LEU A 1 178 ? 4.689 11.571 5.178 1.00 39.34 178 LEU A CA 1
ATOM 1440 C C . LEU A 1 178 ? 4.471 10.053 5.065 1.00 39.34 178 LEU A C 1
ATOM 1442 O O . LEU A 1 178 ? 3.386 9.573 5.388 1.00 39.34 178 LEU A O 1
ATOM 1446 N N . GLY A 1 179 ? 5.477 9.299 4.606 1.00 36.72 179 GLY A N 1
ATOM 1447 C CA . GLY A 1 179 ? 5.420 7.837 4.483 1.00 36.72 179 GLY A CA 1
ATOM 1448 C C . GLY A 1 179 ? 6.076 7.070 5.644 1.00 36.72 179 GLY A C 1
ATOM 1449 O O . GLY A 1 179 ? 5.710 5.924 5.889 1.00 36.72 179 GLY A O 1
ATOM 1450 N N . GLN A 1 180 ? 6.925 7.717 6.458 1.00 38.12 180 GLN A N 1
ATOM 1451 C CA . GLN A 1 180 ? 7.462 7.125 7.699 1.00 38.12 180 GLN A CA 1
ATOM 1452 C C . GLN A 1 180 ? 6.368 6.783 8.724 1.00 38.12 180 GLN A C 1
ATOM 1454 O O . GLN A 1 180 ? 6.619 6.095 9.705 1.00 38.12 180 GLN A O 1
ATOM 1459 N N . THR A 1 181 ? 5.136 7.236 8.500 1.00 36.88 181 THR A N 1
ATOM 1460 C CA . THR A 1 181 ? 3.991 6.930 9.357 1.00 36.88 181 THR A CA 1
ATOM 1461 C C . THR A 1 181 ? 3.219 5.672 8.931 1.00 36.88 181 THR A C 1
ATOM 1463 O O . THR A 1 181 ? 2.149 5.435 9.488 1.00 36.88 181 THR A O 1
ATOM 1466 N N . LEU A 1 182 ? 3.665 4.908 7.919 1.00 39.62 182 LEU A N 1
ATOM 1467 C CA . LEU A 1 182 ? 2.774 3.964 7.219 1.00 39.62 182 LEU A CA 1
ATOM 1468 C C . LEU A 1 182 ? 3.308 2.572 6.837 1.00 39.62 182 LEU A C 1
ATOM 1470 O O . LEU A 1 182 ? 2.536 1.798 6.283 1.00 39.62 182 LEU A O 1
ATOM 1474 N N . SER A 1 183 ? 4.518 2.175 7.227 1.00 42.69 183 SER A N 1
ATOM 1475 C CA . SER A 1 183 ? 4.917 0.758 7.178 1.00 42.69 183 SER A CA 1
ATOM 1476 C C . SER A 1 183 ? 5.534 0.343 8.510 1.00 42.69 183 SER A C 1
ATOM 1478 O O . SER A 1 183 ? 6.753 0.275 8.644 1.00 42.69 183 SER A O 1
ATOM 1480 N N . LEU A 1 184 ? 4.689 0.055 9.504 1.00 51.53 184 LEU A N 1
ATOM 1481 C CA . LEU A 1 184 ? 5.136 -0.686 10.684 1.00 51.53 184 LEU A CA 1
ATOM 1482 C C . LEU A 1 184 ? 5.553 -2.090 10.218 1.00 51.53 184 LEU A C 1
ATOM 1484 O O . LEU A 1 18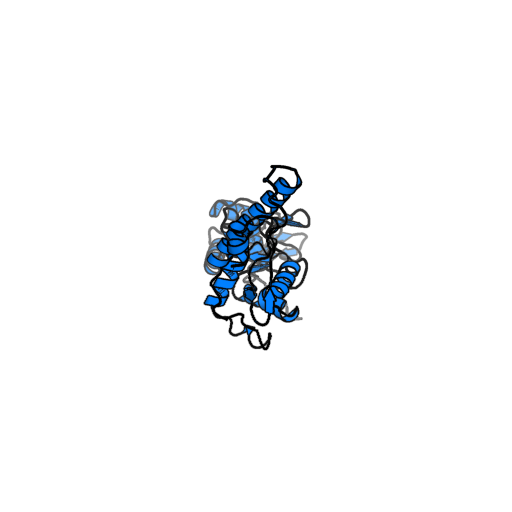4 ? 4.728 -2.848 9.697 1.00 51.53 184 LEU A O 1
ATOM 1488 N N . GLY A 1 185 ? 6.830 -2.435 10.377 1.00 50.81 185 GLY A N 1
ATOM 1489 C CA . GLY A 1 185 ? 7.325 -3.785 10.117 1.00 50.81 185 GLY A CA 1
ATOM 1490 C C . GLY A 1 185 ? 6.599 -4.816 10.990 1.00 50.81 185 GLY A C 1
ATOM 1491 O O . GLY A 1 185 ? 6.036 -4.486 12.033 1.00 50.81 185 GLY A O 1
ATOM 1492 N N . THR A 1 186 ? 6.617 -6.096 10.610 1.00 55.31 186 THR A N 1
ATOM 1493 C CA . THR A 1 186 ? 5.920 -7.168 11.359 1.00 55.31 186 THR A CA 1
ATOM 1494 C C . THR A 1 186 ? 6.308 -7.226 12.842 1.00 55.31 186 THR A C 1
ATOM 1496 O O . THR A 1 186 ? 5.448 -7.457 13.689 1.00 55.31 186 THR A O 1
ATOM 1499 N N . ALA A 1 187 ? 7.575 -6.960 13.175 1.00 55.06 187 ALA A N 1
ATOM 1500 C CA . ALA A 1 187 ? 8.062 -6.908 14.556 1.00 55.06 187 ALA A CA 1
ATOM 1501 C C . ALA A 1 187 ? 7.565 -5.673 15.335 1.00 55.06 187 ALA A C 1
ATOM 1503 O O . ALA A 1 187 ? 7.282 -5.753 16.533 1.00 55.06 187 ALA A O 1
ATOM 1504 N N . GLU A 1 188 ? 7.431 -4.534 14.657 1.00 64.75 188 GLU A N 1
ATOM 1505 C CA . GLU A 1 188 ? 6.923 -3.292 15.246 1.00 64.75 188 GLU A CA 1
ATOM 1506 C C . GLU A 1 188 ? 5.414 -3.394 15.489 1.00 64.75 188 GLU A C 1
ATOM 1508 O O . GLU A 1 188 ? 4.936 -2.998 16.550 1.00 64.75 188 GLU A O 1
ATOM 1513 N N . LEU A 1 189 ? 4.678 -4.020 14.561 1.00 74.00 189 LEU A N 1
ATOM 1514 C CA . LEU A 1 189 ? 3.262 -4.347 14.737 1.00 74.00 189 LEU A CA 1
ATOM 1515 C C . LEU A 1 189 ? 3.036 -5.313 15.901 1.00 74.00 189 LEU A C 1
ATOM 1517 O O . LEU A 1 189 ? 2.135 -5.083 16.701 1.00 74.00 189 LEU A O 1
ATOM 1521 N N . ALA A 1 190 ? 3.853 -6.361 16.034 1.00 75.31 190 ALA A N 1
ATOM 1522 C CA . ALA A 1 190 ? 3.741 -7.290 17.158 1.00 75.31 190 ALA A CA 1
ATOM 1523 C C . ALA A 1 190 ? 3.948 -6.567 18.499 1.00 75.31 190 ALA A C 1
ATOM 1525 O O . ALA A 1 190 ? 3.129 -6.691 19.409 1.00 75.31 190 ALA A O 1
ATOM 1526 N N . SER A 1 191 ? 4.982 -5.724 18.578 1.00 82.38 191 SER A N 1
ATOM 1527 C CA . SER A 1 191 ? 5.258 -4.912 19.767 1.00 82.38 191 SER A CA 1
ATOM 1528 C C . SER A 1 191 ? 4.119 -3.932 20.067 1.00 82.38 191 SER A C 1
ATOM 1530 O O . SER A 1 191 ? 3.765 -3.728 21.227 1.00 82.38 191 SER A O 1
ATOM 1532 N N . LEU A 1 192 ? 3.520 -3.321 19.039 1.00 87.69 192 LEU A N 1
ATOM 1533 C CA . LEU A 1 192 ? 2.357 -2.448 19.190 1.00 87.69 192 LEU A CA 1
ATOM 1534 C C . LEU A 1 192 ? 1.159 -3.213 19.767 1.00 87.69 192 LEU A C 1
ATOM 1536 O O . LEU A 1 192 ? 0.541 -2.739 20.716 1.00 87.69 192 LEU A O 1
ATOM 1540 N N . VAL A 1 193 ? 0.847 -4.395 19.233 1.00 90.56 193 VAL A N 1
ATOM 1541 C CA . VAL A 1 193 ? -0.278 -5.224 19.698 1.00 90.56 193 VAL A CA 1
ATOM 1542 C C . VAL A 1 193 ? -0.088 -5.650 21.152 1.00 90.56 193 VAL A C 1
ATOM 1544 O O . VAL A 1 193 ? -1.030 -5.553 21.940 1.00 90.56 193 VAL A O 1
ATOM 1547 N N . GLU A 1 194 ? 1.128 -6.036 21.544 1.00 90.12 194 GLU A N 1
ATOM 1548 C CA . GLU A 1 194 ? 1.452 -6.322 22.946 1.00 90.12 194 GLU A CA 1
ATOM 1549 C C . GLU A 1 194 ? 1.193 -5.110 23.853 1.00 90.12 194 GLU A C 1
ATOM 1551 O O . GLU A 1 194 ? 0.605 -5.253 24.925 1.00 90.12 194 GLU A O 1
ATOM 1556 N N . HIS A 1 195 ? 1.560 -3.898 23.420 1.00 92.69 195 HIS A N 1
ATOM 1557 C CA . HIS A 1 195 ? 1.271 -2.678 24.178 1.00 92.69 195 HIS A CA 1
ATOM 1558 C C . HIS A 1 195 ? -0.226 -2.357 24.224 1.00 92.69 195 HIS A C 1
ATOM 1560 O O . HIS A 1 195 ? -0.730 -1.989 25.287 1.00 92.69 195 HIS A O 1
ATOM 1566 N N . MET A 1 196 ? -0.944 -2.532 23.110 1.00 95.38 196 MET A N 1
ATOM 1567 C CA . MET A 1 196 ? -2.393 -2.324 23.033 1.00 95.38 196 MET A CA 1
ATOM 1568 C C . MET A 1 196 ? -3.156 -3.269 23.961 1.00 95.38 196 MET A C 1
ATOM 1570 O O . MET A 1 196 ? -4.180 -2.870 24.505 1.00 95.38 196 MET A O 1
ATOM 1574 N N . ARG A 1 197 ? -2.667 -4.496 24.172 1.00 95.44 197 ARG A N 1
ATOM 1575 C CA . ARG A 1 197 ? -3.286 -5.493 25.068 1.00 95.44 197 ARG A CA 1
ATOM 1576 C C . ARG A 1 197 ? -2.664 -5.521 26.468 1.00 95.44 197 ARG A C 1
ATOM 1578 O O . ARG A 1 197 ? -3.088 -6.292 27.326 1.00 95.44 197 ARG A O 1
ATOM 1585 N N . GLY A 1 198 ? -1.654 -4.690 26.709 1.00 92.62 198 GLY A N 1
ATOM 1586 C CA . GLY A 1 198 ? -0.963 -4.587 27.984 1.00 92.62 198 GLY A CA 1
ATOM 1587 C C . GLY A 1 198 ? -1.763 -3.825 29.052 1.00 92.62 198 GLY A C 1
ATOM 1588 O O . GLY A 1 198 ? -2.785 -3.205 28.771 1.00 92.62 198 GLY A O 1
ATOM 1589 N N . PRO A 1 199 ? -1.262 -3.769 30.298 1.00 89.31 199 PRO A N 1
ATOM 1590 C CA . PRO A 1 199 ? -1.961 -3.153 31.436 1.00 89.31 199 PRO A CA 1
ATOM 1591 C C . PRO A 1 199 ? -2.163 -1.631 31.327 1.00 89.31 199 PRO A C 1
ATOM 1593 O O . PRO A 1 199 ? -2.901 -1.050 32.116 1.00 89.31 199 PRO A O 1
ATOM 1596 N N . ARG A 1 200 ? -1.482 -0.972 30.382 1.00 90.31 200 ARG A N 1
ATOM 1597 C CA . ARG A 1 200 ? -1.657 0.454 30.046 1.00 90.31 200 ARG A CA 1
ATOM 1598 C C . ARG A 1 200 ? -2.166 0.642 28.612 1.00 90.31 200 ARG A C 1
ATOM 1600 O O . ARG A 1 200 ? -1.989 1.716 28.042 1.00 90.31 200 ARG A O 1
ATOM 1607 N N . GLY A 1 201 ? -2.695 -0.428 28.026 1.00 94.19 201 GLY A N 1
ATOM 1608 C CA . GLY A 1 201 ? -3.199 -0.489 26.666 1.00 94.19 201 GLY A CA 1
ATOM 1609 C C . GLY A 1 201 ? -4.635 0.011 26.551 1.00 94.19 201 GLY A C 1
ATOM 1610 O O . GLY A 1 201 ? -5.068 0.909 27.275 1.00 94.19 201 GLY A O 1
ATOM 1611 N N . LEU A 1 202 ? -5.365 -0.590 25.622 1.00 96.62 202 LEU A N 1
ATOM 1612 C CA . LEU A 1 202 ? -6.773 -0.324 25.376 1.00 96.62 202 LEU A CA 1
ATOM 1613 C C . LEU A 1 202 ? -7.660 -0.928 26.470 1.00 96.62 202 LEU A C 1
ATOM 1615 O O . LEU A 1 202 ? -7.348 -1.972 27.040 1.00 96.62 202 LEU A O 1
ATOM 1619 N N . ASP A 1 203 ? -8.815 -0.304 26.706 1.00 96.44 203 ASP A N 1
ATOM 1620 C CA . ASP A 1 203 ? -9.874 -0.881 27.537 1.00 96.44 203 ASP A CA 1
ATOM 1621 C C . ASP A 1 203 ? -10.607 -1.988 26.763 1.00 96.44 203 ASP A C 1
ATOM 1623 O O . ASP A 1 203 ? -11.612 -1.752 26.081 1.00 96.44 203 ASP A O 1
ATOM 1627 N N . ILE A 1 204 ? -10.067 -3.203 26.846 1.00 97.31 204 ILE A N 1
ATOM 1628 C CA . ILE A 1 204 ? -10.668 -4.404 26.268 1.00 97.31 204 ILE A CA 1
ATOM 1629 C C . ILE A 1 204 ? -11.663 -4.977 27.275 1.00 97.31 204 ILE A C 1
ATOM 1631 O O . ILE A 1 204 ? -11.291 -5.493 28.328 1.00 97.31 204 ILE A O 1
ATOM 1635 N N . SER A 1 205 ? -12.948 -4.864 26.953 1.00 95.38 205 SER A N 1
ATOM 1636 C CA . SER A 1 205 ? -14.033 -5.257 27.849 1.00 95.38 205 SER A CA 1
ATOM 1637 C C . SER A 1 205 ? -15.332 -5.526 27.091 1.00 95.38 205 SER A C 1
ATOM 1639 O O . SER A 1 205 ? -15.524 -5.120 25.937 1.00 95.38 205 SER A O 1
ATOM 1641 N N . ASP A 1 206 ? -16.239 -6.249 27.743 1.00 95.81 206 ASP A N 1
ATOM 1642 C CA . ASP A 1 206 ? -17.552 -6.567 27.195 1.00 95.81 206 ASP A CA 1
ATOM 1643 C C . ASP A 1 206 ? -18.435 -5.312 27.182 1.00 95.81 206 ASP A C 1
ATOM 1645 O O . ASP A 1 206 ? -18.647 -4.671 28.213 1.00 95.81 206 ASP A O 1
ATOM 1649 N N . ARG A 1 207 ? -18.995 -4.967 26.018 1.00 94.38 207 ARG A N 1
ATOM 1650 C CA . ARG A 1 207 ? -19.850 -3.779 25.851 1.00 94.38 207 ARG A CA 1
ATOM 1651 C C . ARG A 1 207 ? -21.224 -4.157 25.318 1.00 94.38 207 ARG A C 1
ATOM 1653 O O . ARG A 1 207 ? -21.371 -5.108 24.557 1.00 94.38 207 ARG A O 1
ATOM 1660 N N . GLN A 1 208 ? -22.255 -3.403 25.696 1.00 92.00 208 GLN A N 1
ATOM 1661 C CA . GLN A 1 208 ? -23.620 -3.614 25.207 1.00 92.00 208 GLN A CA 1
ATOM 1662 C C . GLN A 1 208 ? -24.058 -2.497 24.264 1.00 92.00 208 GLN A C 1
ATOM 1664 O O . GLN A 1 208 ? -23.921 -1.316 24.572 1.00 92.00 208 GLN A O 1
ATOM 1669 N N . TYR A 1 209 ? -24.663 -2.874 23.138 1.00 88.62 209 TYR A N 1
ATOM 1670 C CA . TYR A 1 209 ? -25.311 -1.943 22.221 1.00 88.62 209 TYR A CA 1
ATOM 1671 C C . TYR A 1 209 ? -26.590 -2.558 21.656 1.00 88.62 209 TYR A C 1
ATOM 1673 O O . TYR A 1 209 ? -26.584 -3.683 21.162 1.00 88.62 209 TYR A O 1
ATOM 1681 N N . ARG A 1 210 ? -27.706 -1.818 21.742 1.00 87.06 210 ARG A N 1
ATOM 1682 C CA . ARG A 1 210 ? -29.046 -2.255 21.293 1.00 87.06 210 ARG A CA 1
ATOM 1683 C C . ARG A 1 210 ? -29.409 -3.677 21.752 1.00 87.06 210 ARG A C 1
ATOM 1685 O O . ARG A 1 210 ? -29.797 -4.510 20.941 1.00 87.06 210 ARG A O 1
ATOM 1692 N N . LEU A 1 211 ? -29.284 -3.940 23.057 1.00 90.44 211 LEU A N 1
ATOM 1693 C CA . LEU A 1 211 ? -29.591 -5.233 23.698 1.00 90.44 211 LEU A CA 1
ATOM 1694 C C . LEU A 1 211 ? -28.697 -6.411 23.261 1.00 90.44 211 LEU A C 1
ATOM 1696 O O . LEU A 1 211 ? -28.952 -7.543 23.663 1.00 90.44 211 LEU A O 1
ATOM 1700 N N . LYS A 1 212 ? -27.643 -6.165 22.474 1.00 89.25 212 LYS A N 1
ATOM 1701 C CA . LYS A 1 212 ? -26.625 -7.157 22.121 1.00 89.25 212 LYS A CA 1
ATOM 1702 C C . LYS A 1 212 ? -25.344 -6.883 22.903 1.00 89.25 212 LYS A C 1
ATOM 1704 O O . LYS A 1 212 ? -24.875 -5.745 22.942 1.00 89.25 212 LYS A O 1
ATOM 1709 N N . THR A 1 213 ? -24.786 -7.926 23.509 1.00 91.81 213 THR A N 1
ATOM 1710 C CA . THR A 1 213 ? -23.464 -7.890 24.149 1.00 91.81 213 THR A CA 1
ATOM 1711 C C . THR A 1 213 ? -22.391 -8.237 23.122 1.00 91.81 213 THR A C 1
ATOM 1713 O O . THR A 1 213 ? -22.522 -9.212 22.383 1.00 91.81 213 THR A O 1
ATOM 1716 N N . TYR A 1 214 ? -21.329 -7.444 23.101 1.00 92.56 214 TYR A N 1
ATOM 1717 C CA . TYR A 1 214 ? -20.127 -7.635 22.309 1.00 92.56 214 TYR A CA 1
ATOM 1718 C C . TYR A 1 214 ? -18.976 -7.914 23.278 1.00 92.56 214 TYR A C 1
ATOM 1720 O O . TYR A 1 214 ? -18.510 -6.982 23.936 1.00 92.56 214 TYR A O 1
ATOM 1728 N N . PRO A 1 215 ? -18.563 -9.183 23.437 1.00 92.56 215 PRO A N 1
ATOM 1729 C CA . PRO A 1 215 ? -17.496 -9.530 24.362 1.00 92.56 215 PRO A CA 1
ATOM 1730 C C . PRO A 1 215 ? -16.131 -9.073 23.845 1.00 92.56 215 PRO A C 1
ATOM 1732 O O . PRO A 1 215 ? -15.931 -9.012 22.623 1.00 92.56 215 PRO A O 1
ATOM 1735 N N . GLN A 1 216 ? -15.229 -8.789 24.791 1.00 94.75 216 GLN A N 1
ATOM 1736 C CA . GLN A 1 216 ? -13.799 -8.521 24.582 1.00 94.75 216 GLN A CA 1
ATOM 1737 C C . GLN A 1 216 ? -13.517 -7.536 23.440 1.00 94.75 216 GLN A C 1
ATOM 1739 O O . GLN A 1 216 ? -12.668 -7.759 22.583 1.00 94.75 216 GLN A O 1
ATOM 1744 N N . CYS A 1 217 ? -14.278 -6.446 23.393 1.00 96.56 217 CYS A N 1
ATOM 1745 C CA . CYS A 1 217 ? -14.117 -5.418 22.371 1.00 96.56 217 CYS A CA 1
ATOM 1746 C C . CYS A 1 217 ? -13.426 -4.175 22.936 1.00 96.56 217 CYS A C 1
ATOM 1748 O O . CYS A 1 217 ? -13.245 -4.053 24.144 1.00 96.56 217 CYS A O 1
ATOM 1750 N N . PHE A 1 218 ? -13.070 -3.244 22.060 1.00 98.19 218 PHE A N 1
ATOM 1751 C CA . PHE A 1 218 ? -12.607 -1.898 22.389 1.00 98.19 218 PHE A CA 1
ATOM 1752 C C . PHE A 1 218 ? -13.261 -0.876 21.448 1.00 98.19 218 PHE A C 1
ATOM 1754 O O . PHE A 1 218 ? -13.807 -1.240 20.401 1.00 98.19 218 PHE A O 1
ATOM 1761 N N . VAL A 1 219 ? -13.233 0.407 21.812 1.00 98.19 219 VAL A N 1
ATOM 1762 C CA . VAL A 1 219 ? -13.853 1.480 21.018 1.00 98.19 219 VAL A CA 1
ATOM 1763 C C . VAL A 1 219 ? -12.825 2.129 20.088 1.00 98.19 219 VAL A C 1
ATOM 1765 O O . VAL A 1 219 ? -11.734 2.488 20.526 1.00 98.19 219 VAL A O 1
ATOM 1768 N N . GLY A 1 220 ? -13.187 2.338 18.817 1.00 97.38 220 GLY A N 1
ATOM 1769 C CA . GLY A 1 220 ? -12.314 2.955 17.807 1.00 97.38 220 GLY A CA 1
ATOM 1770 C C . GLY A 1 220 ? -11.736 4.303 18.233 1.00 97.38 220 GLY A C 1
ATOM 1771 O O . GLY A 1 220 ? -10.520 4.475 18.225 1.00 97.38 220 GLY A O 1
ATOM 1772 N N . GLN A 1 221 ? -12.588 5.228 18.689 1.00 97.62 221 GLN A N 1
ATOM 1773 C CA . GLN A 1 221 ? -12.135 6.550 19.144 1.00 97.62 221 GLN A CA 1
ATOM 1774 C C . GLN A 1 221 ? -11.179 6.497 20.350 1.00 97.62 221 GLN A C 1
ATOM 1776 O O . GLN A 1 221 ? -10.252 7.296 20.463 1.00 97.62 221 GLN A O 1
ATOM 1781 N N . GLU A 1 222 ? -11.375 5.533 21.258 1.00 97.94 222 GLU A N 1
ATOM 1782 C CA . GLU A 1 222 ? -10.506 5.353 22.428 1.00 97.94 222 GLU A CA 1
ATOM 1783 C C . GLU A 1 222 ? -9.144 4.807 21.998 1.00 97.94 222 GLU A C 1
ATOM 1785 O O . GLU A 1 222 ? -8.112 5.264 22.486 1.00 97.94 222 GLU A O 1
ATOM 1790 N N . ALA A 1 223 ? -9.129 3.890 21.027 1.00 97.69 223 ALA A N 1
ATOM 1791 C CA . ALA A 1 223 ? -7.898 3.389 20.433 1.00 97.69 223 ALA A CA 1
ATOM 1792 C C . ALA A 1 223 ? -7.123 4.476 19.679 1.00 97.69 223 ALA A C 1
ATOM 1794 O O . ALA A 1 223 ? -5.901 4.544 19.802 1.00 97.69 223 ALA A O 1
ATOM 1795 N N . VAL A 1 224 ? -7.814 5.365 18.960 1.00 95.94 224 VAL A N 1
ATOM 1796 C CA . VAL A 1 224 ? -7.188 6.526 18.310 1.00 95.94 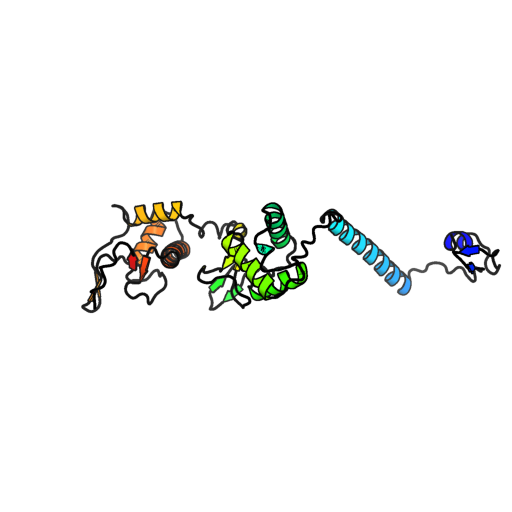224 VAL A CA 1
ATOM 1797 C C . VAL A 1 224 ? -6.566 7.454 19.348 1.00 95.94 224 VAL A C 1
ATOM 1799 O O . VAL A 1 224 ? -5.380 7.764 19.248 1.00 95.94 224 VAL A O 1
ATOM 1802 N N . ALA A 1 225 ? -7.316 7.828 20.388 1.00 95.12 225 ALA A N 1
ATOM 1803 C CA . ALA A 1 225 ? -6.804 8.673 21.465 1.00 95.12 225 ALA A CA 1
ATOM 1804 C C . ALA A 1 225 ? -5.587 8.047 22.172 1.00 95.12 225 ALA A C 1
ATOM 1806 O O . ALA A 1 225 ? -4.611 8.739 22.469 1.00 95.12 225 ALA A O 1
ATOM 1807 N N . TRP A 1 226 ? -5.616 6.731 22.401 1.00 97.06 226 TRP A N 1
ATOM 1808 C CA . TRP A 1 226 ? -4.497 5.996 22.983 1.00 97.06 226 TRP A CA 1
ATOM 1809 C C . TRP A 1 226 ? -3.260 6.026 22.076 1.00 97.06 226 TRP A C 1
ATOM 1811 O O . TRP A 1 226 ? -2.179 6.389 22.539 1.00 97.06 226 TRP A O 1
ATOM 1821 N N . LEU A 1 227 ? -3.415 5.731 20.781 1.00 89.94 227 LEU A N 1
ATOM 1822 C CA . LEU A 1 227 ? -2.326 5.763 19.796 1.00 89.94 227 LEU A CA 1
ATOM 1823 C C . LEU A 1 227 ? -1.690 7.155 19.692 1.00 89.94 227 LEU A C 1
ATOM 1825 O O . LEU A 1 227 ? -0.465 7.275 19.698 1.00 89.94 227 LEU A O 1
ATOM 1829 N N . MET A 1 228 ? -2.513 8.206 19.653 1.00 89.12 228 MET A N 1
ATOM 1830 C CA . MET A 1 228 ? -2.042 9.594 19.650 1.00 89.12 228 MET A CA 1
ATOM 1831 C C . MET A 1 228 ? -1.232 9.916 20.910 1.00 89.12 228 MET A C 1
ATOM 1833 O O . MET A 1 228 ? -0.187 10.553 20.826 1.00 89.12 228 MET A O 1
ATOM 1837 N N . SER A 1 229 ? -1.686 9.456 22.078 1.00 88.12 229 SER A N 1
ATOM 1838 C CA . SER A 1 229 ? -1.003 9.721 23.346 1.00 88.12 229 SER A CA 1
ATOM 1839 C C . SER A 1 229 ? 0.283 8.916 23.534 1.00 88.12 229 SER A C 1
ATOM 1841 O O . SER A 1 229 ? 1.199 9.430 24.168 1.00 88.12 229 SER A O 1
ATOM 1843 N N . GLN A 1 230 ? 0.341 7.660 23.086 1.00 84.00 230 GLN A N 1
ATOM 1844 C CA . GLN A 1 230 ? 1.502 6.791 23.319 1.00 84.00 230 GLN A CA 1
ATOM 1845 C C . GLN A 1 230 ? 2.617 6.994 22.289 1.00 84.00 230 GLN A C 1
ATOM 1847 O O . GLN A 1 230 ? 3.784 6.808 22.621 1.00 84.00 230 GLN A O 1
ATOM 1852 N N . TYR A 1 231 ? 2.262 7.371 21.059 1.00 81.44 231 TYR A N 1
ATOM 1853 C CA . TYR A 1 231 ? 3.191 7.438 19.927 1.00 81.44 231 TYR A CA 1
ATOM 1854 C C . TYR A 1 231 ? 3.245 8.824 19.267 1.00 81.44 231 TYR A C 1
ATOM 1856 O O . TYR A 1 231 ? 3.789 8.954 18.175 1.00 81.44 231 TYR A O 1
ATOM 1864 N N . GLU A 1 232 ? 2.666 9.849 19.905 1.00 82.12 232 GLU A N 1
ATOM 1865 C CA . GLU A 1 232 ? 2.652 11.243 19.424 1.00 82.12 232 GLU A CA 1
ATOM 1866 C C . GLU A 1 232 ? 2.117 11.388 17.984 1.00 82.12 232 GLU A C 1
ATOM 1868 O O . GLU A 1 232 ? 2.545 12.238 17.202 1.00 82.12 232 GLU A O 1
ATOM 1873 N N . LEU A 1 233 ? 1.158 10.534 17.620 1.00 75.88 233 LEU A N 1
ATOM 1874 C CA . LEU A 1 233 ? 0.585 10.489 16.278 1.00 75.88 233 LEU A CA 1
ATOM 1875 C C . LEU A 1 233 ? -0.478 11.572 16.074 1.00 75.88 233 LEU A C 1
ATOM 1877 O O . LEU A 1 233 ? -1.198 11.952 16.999 1.00 75.88 233 LEU A O 1
ATOM 1881 N N . SER A 1 234 ? -0.647 12.010 14.822 1.00 76.69 234 SER A N 1
ATOM 1882 C CA . SER A 1 234 ? -1.858 12.734 14.426 1.00 76.69 234 SER A CA 1
ATOM 1883 C C . SER A 1 234 ? -3.073 11.802 14.455 1.00 76.69 234 SER A C 1
ATOM 1885 O O . SER A 1 234 ? -2.939 10.578 14.363 1.00 76.69 234 SER A O 1
ATOM 1887 N N . GLN A 1 235 ? -4.273 12.373 14.524 1.00 75.88 235 GLN A N 1
ATOM 1888 C CA . GLN A 1 235 ? -5.518 11.609 14.448 1.00 75.88 235 GLN A CA 1
ATOM 1889 C C . GLN A 1 235 ? -5.578 10.771 13.160 1.00 75.88 235 GLN A C 1
ATOM 1891 O O . GLN A 1 235 ? -5.880 9.580 13.195 1.00 75.88 235 GLN A O 1
ATOM 1896 N N . GLU A 1 236 ? -5.206 11.355 12.018 1.00 75.12 236 GLU A N 1
ATOM 1897 C CA . GLU A 1 236 ? -5.173 10.648 10.737 1.00 75.12 236 GLU A CA 1
ATOM 1898 C C . GLU A 1 236 ? -4.137 9.523 10.734 1.00 75.12 236 GLU A C 1
ATOM 1900 O O . GLU A 1 236 ? -4.378 8.476 10.140 1.00 75.12 236 GLU A O 1
ATOM 1905 N N . ALA A 1 237 ? -2.984 9.723 11.376 1.00 69.88 237 ALA A N 1
ATOM 1906 C CA . ALA A 1 237 ? -1.962 8.694 11.513 1.00 69.88 237 ALA A CA 1
ATOM 1907 C C . ALA A 1 237 ? -2.438 7.528 12.389 1.00 69.88 237 ALA A C 1
ATOM 1909 O O . ALA A 1 237 ? -2.306 6.375 11.987 1.00 69.88 237 ALA A O 1
ATOM 1910 N N . ALA A 1 238 ? -3.065 7.811 13.529 1.00 78.94 238 ALA A N 1
ATOM 1911 C CA . ALA A 1 238 ? -3.629 6.795 14.412 1.00 78.94 238 ALA A CA 1
ATOM 1912 C C . ALA A 1 238 ? -4.756 5.991 13.735 1.00 78.94 238 ALA A C 1
ATOM 1914 O O . ALA A 1 238 ? -4.782 4.763 13.825 1.00 78.94 238 ALA A O 1
ATOM 1915 N N . VAL A 1 239 ? -5.642 6.655 12.980 1.00 83.88 239 VAL A N 1
ATOM 1916 C CA . VAL A 1 239 ? -6.667 5.972 12.170 1.00 83.88 239 VAL A CA 1
ATOM 1917 C C . VAL A 1 239 ? -6.029 5.057 11.127 1.00 83.88 239 VAL A C 1
ATOM 1919 O O . VAL A 1 239 ? -6.502 3.943 10.912 1.00 83.88 239 VAL A O 1
ATOM 1922 N N . ARG A 1 240 ? -4.934 5.491 10.494 1.00 79.44 240 ARG A N 1
ATOM 1923 C CA . ARG A 1 240 ? -4.201 4.657 9.535 1.00 79.44 240 ARG A CA 1
ATOM 1924 C C . ARG A 1 240 ? -3.565 3.437 10.193 1.00 79.44 240 ARG A C 1
ATOM 1926 O O . ARG A 1 240 ? -3.708 2.355 9.646 1.00 79.44 240 ARG A O 1
ATOM 1933 N N . VAL A 1 241 ? -2.956 3.582 11.370 1.00 81.38 241 VAL A N 1
ATOM 1934 C CA . VAL A 1 241 ? -2.422 2.441 12.134 1.00 81.38 241 VAL A CA 1
ATOM 1935 C C . VAL A 1 241 ? -3.526 1.425 12.431 1.00 81.38 241 VAL A C 1
ATOM 1937 O O . VAL A 1 241 ? -3.360 0.240 12.152 1.00 81.38 241 VAL A O 1
ATOM 1940 N N . GLY A 1 242 ? -4.684 1.875 12.926 1.00 86.44 242 GLY A N 1
ATOM 1941 C CA . GLY A 1 242 ? -5.823 0.984 13.159 1.00 86.44 242 GLY A CA 1
ATOM 1942 C C . GLY A 1 242 ? -6.330 0.312 11.878 1.00 86.44 242 GLY A C 1
ATOM 1943 O O . GLY A 1 242 ? -6.660 -0.872 11.887 1.00 86.44 242 GLY A O 1
ATOM 1944 N N . GLN A 1 243 ? -6.320 1.027 10.752 1.00 84.12 243 GLN A N 1
ATOM 1945 C CA . GLN A 1 243 ? -6.673 0.461 9.452 1.00 84.12 243 GLN A CA 1
ATOM 1946 C C . GLN A 1 243 ? -5.672 -0.616 9.004 1.00 84.12 243 GLN A C 1
ATOM 1948 O O . GLN A 1 243 ? -6.094 -1.683 8.562 1.00 84.12 243 GLN A O 1
ATOM 1953 N N . THR A 1 244 ? -4.370 -0.395 9.197 1.00 78.38 244 THR A N 1
ATOM 1954 C CA . THR A 1 244 ? -3.332 -1.399 8.934 1.00 78.38 244 THR A CA 1
ATOM 1955 C C . THR A 1 244 ? -3.531 -2.650 9.792 1.00 78.38 244 THR A C 1
ATOM 1957 O O . THR A 1 244 ? -3.375 -3.761 9.293 1.00 78.38 244 THR A O 1
ATOM 1960 N N . LEU A 1 245 ? -3.930 -2.510 11.061 1.00 82.56 245 LEU A N 1
ATOM 1961 C CA . LEU A 1 245 ? -4.237 -3.662 11.921 1.00 82.56 245 LEU A CA 1
ATOM 1962 C C . LEU A 1 245 ? -5.435 -4.479 11.399 1.00 82.56 245 LEU A C 1
ATOM 1964 O O . LEU A 1 245 ? -5.414 -5.707 11.506 1.00 82.56 245 LEU A O 1
ATOM 1968 N N . ILE A 1 246 ? -6.448 -3.830 10.809 1.00 80.56 246 ILE A N 1
ATOM 1969 C CA . ILE A 1 246 ? -7.560 -4.527 10.136 1.00 80.56 246 ILE A CA 1
ATOM 1970 C C . ILE A 1 246 ? -7.067 -5.264 8.890 1.00 80.56 246 ILE A C 1
ATOM 1972 O O . ILE A 1 246 ? -7.341 -6.449 8.720 1.00 80.56 246 ILE A O 1
ATOM 1976 N N . GLU A 1 247 ? -6.318 -4.582 8.025 1.00 74.81 247 GLU A N 1
ATOM 1977 C CA . GLU A 1 247 ? -5.817 -5.140 6.759 1.00 74.81 247 GLU A CA 1
ATOM 1978 C C . GLU A 1 247 ? -4.870 -6.327 6.977 1.00 74.81 247 GLU A C 1
ATOM 1980 O O . GLU A 1 247 ? -4.840 -7.261 6.177 1.00 74.81 247 GLU A O 1
ATOM 1985 N N . ARG A 1 248 ? -4.136 -6.326 8.094 1.00 71.19 248 ARG A N 1
ATOM 1986 C CA . ARG A 1 248 ? -3.258 -7.424 8.520 1.00 71.19 248 ARG A CA 1
ATOM 1987 C C . ARG A 1 248 ? -3.997 -8.563 9.231 1.00 71.19 248 ARG A C 1
ATOM 1989 O O . ARG A 1 248 ? -3.349 -9.535 9.605 1.00 71.19 248 ARG A O 1
ATOM 1996 N N . GLY A 1 249 ? -5.312 -8.457 9.431 1.00 78.12 249 GLY A N 1
ATOM 1997 C CA . GLY A 1 249 ? -6.108 -9.484 10.105 1.00 78.12 249 GLY A CA 1
ATOM 1998 C C . GLY A 1 249 ? -5.782 -9.628 11.592 1.00 78.12 249 GLY A C 1
ATOM 1999 O O . GLY A 1 249 ? -5.851 -10.725 12.132 1.00 78.12 249 GLY A O 1
ATOM 2000 N N . ILE A 1 250 ? -5.387 -8.538 12.252 1.00 84.81 250 ILE A N 1
ATOM 2001 C CA . ILE A 1 250 ? -5.071 -8.524 13.689 1.00 84.81 250 ILE A CA 1
ATOM 2002 C C . ILE A 1 250 ? -6.309 -8.122 14.493 1.00 84.81 250 ILE A C 1
ATOM 2004 O O . ILE A 1 250 ? -6.632 -8.741 15.508 1.00 84.81 250 ILE A O 1
ATOM 2008 N N . ILE A 1 251 ? -7.020 -7.099 14.015 1.00 91.38 251 ILE A N 1
ATOM 2009 C CA . ILE A 1 251 ? -8.293 -6.645 14.578 1.00 91.38 251 ILE A CA 1
ATOM 2010 C C . ILE A 1 251 ? -9.374 -6.640 13.500 1.00 91.38 251 ILE A C 1
ATOM 2012 O O . ILE A 1 251 ? -9.080 -6.625 12.308 1.00 91.38 251 ILE A O 1
ATOM 2016 N N . HIS A 1 252 ? -10.632 -6.589 13.912 1.00 88.00 252 HIS A N 1
ATOM 2017 C CA . HIS A 1 252 ? -11.769 -6.430 13.016 1.00 88.00 252 HIS A CA 1
ATOM 2018 C C . HIS A 1 252 ? -12.881 -5.626 13.690 1.00 88.00 252 HIS A C 1
ATOM 2020 O O . HIS A 1 252 ? -12.918 -5.484 14.915 1.00 88.00 252 HIS A O 1
ATOM 2026 N N . HIS A 1 253 ? -13.782 -5.057 12.892 1.00 91.31 253 HIS A N 1
ATOM 2027 C CA . HIS A 1 253 ? -15.016 -4.484 13.419 1.00 91.31 253 HIS A CA 1
ATOM 2028 C C . HIS A 1 253 ? -15.930 -5.624 13.882 1.00 91.31 253 HIS A C 1
ATOM 2030 O O . HIS A 1 253 ? -16.079 -6.603 13.169 1.00 91.31 253 HIS A O 1
ATOM 2036 N N . VAL A 1 254 ? -16.625 -5.500 15.016 1.00 89.69 254 VAL A N 1
ATOM 2037 C CA . VAL A 1 254 ? -17.408 -6.618 15.606 1.00 89.69 254 VAL A CA 1
ATOM 2038 C C . VAL A 1 254 ? -18.596 -7.127 14.763 1.00 89.69 254 VAL A C 1
ATOM 2040 O O . VAL A 1 254 ? -19.317 -8.034 15.183 1.00 89.69 254 VAL A O 1
ATOM 2043 N N . THR A 1 255 ? -18.867 -6.501 13.620 1.00 81.94 255 THR A N 1
ATOM 2044 C CA . THR A 1 255 ? -19.836 -6.968 12.610 1.00 81.94 255 THR A CA 1
ATOM 2045 C C . THR A 1 255 ? -19.225 -7.049 11.209 1.00 81.94 255 THR A C 1
ATOM 2047 O O . THR A 1 255 ? -19.957 -7.245 10.253 1.00 81.94 255 THR A O 1
ATOM 2050 N N . ASP A 1 256 ? -17.914 -6.833 11.075 1.00 77.38 256 ASP A N 1
ATOM 2051 C CA . ASP A 1 256 ? -17.141 -6.853 9.821 1.00 77.38 256 ASP A CA 1
ATOM 2052 C C . ASP A 1 256 ? -17.592 -5.870 8.723 1.00 77.38 256 ASP A C 1
ATOM 2054 O O . ASP A 1 256 ? -17.048 -5.848 7.623 1.00 77.38 256 ASP A O 1
ATOM 2058 N N . ASP A 1 257 ? -18.528 -4.974 9.043 1.00 77.94 257 ASP A N 1
ATOM 2059 C CA . ASP A 1 257 ? -19.105 -4.025 8.085 1.00 77.94 257 ASP A CA 1
ATOM 2060 C C . ASP A 1 257 ? -18.295 -2.728 7.885 1.00 77.94 257 ASP A C 1
ATOM 2062 O O . ASP A 1 257 ? -18.639 -1.894 7.035 1.00 77.94 257 ASP A O 1
ATOM 2066 N N . HIS A 1 258 ? -17.257 -2.484 8.692 1.00 70.19 258 HIS A N 1
ATOM 2067 C CA . HIS A 1 258 ? -16.593 -1.180 8.756 1.00 70.19 258 HIS A CA 1
ATOM 2068 C C . HIS A 1 258 ? -15.065 -1.266 8.731 1.00 70.19 258 HIS A C 1
ATOM 2070 O O . HIS A 1 258 ? -14.451 -2.086 9.408 1.00 70.19 258 HIS A O 1
ATOM 2076 N N . ALA A 1 259 ? -14.468 -0.340 7.974 1.00 83.88 259 ALA A N 1
ATOM 2077 C CA . ALA A 1 259 ? -13.065 0.046 8.094 1.00 83.88 259 ALA A CA 1
ATOM 2078 C C . ALA A 1 259 ? -12.793 0.691 9.464 1.00 83.88 259 ALA A C 1
ATOM 2080 O O . ALA A 1 259 ? -13.732 1.077 10.164 1.00 83.88 259 ALA A O 1
ATOM 2081 N N . PHE A 1 260 ? -11.521 0.859 9.823 1.00 91.56 260 PHE A N 1
ATOM 2082 C CA . PHE A 1 260 ? -11.159 1.493 11.083 1.00 91.56 260 PHE A CA 1
ATOM 2083 C C . PHE A 1 260 ? -11.500 2.984 11.054 1.00 91.56 260 PHE A C 1
ATOM 2085 O O . PHE A 1 260 ? -11.201 3.695 10.090 1.00 91.56 260 PHE A O 1
ATOM 2092 N N . LYS A 1 261 ? -12.129 3.466 12.124 1.00 86.88 261 LYS A N 1
ATOM 2093 C CA . LYS A 1 261 ? -12.576 4.852 12.257 1.00 86.88 261 LYS A CA 1
ATOM 2094 C C . LYS A 1 261 ? -12.407 5.363 13.675 1.00 86.88 261 LYS A C 1
ATOM 2096 O O . LYS A 1 261 ? -12.667 4.640 14.638 1.00 86.88 261 LYS A O 1
ATOM 2101 N N . ASP A 1 262 ? -12.100 6.651 13.762 1.00 95.44 262 ASP A N 1
ATOM 2102 C CA . ASP A 1 262 ? -12.194 7.449 14.982 1.00 95.44 262 ASP A CA 1
ATOM 2103 C C . ASP A 1 262 ? -13.661 7.784 15.304 1.00 95.44 262 ASP A C 1
ATOM 2105 O O . ASP A 1 262 ? -14.131 8.911 15.163 1.00 95.44 262 ASP A O 1
ATOM 2109 N N . GLU A 1 263 ? -14.430 6.748 15.621 1.00 95.81 263 GLU A N 1
ATOM 2110 C CA . GLU A 1 263 ? -15.850 6.825 15.953 1.00 95.81 263 GLU A CA 1
ATOM 2111 C C . GLU A 1 263 ? -16.152 5.877 17.123 1.00 95.81 263 GLU A C 1
ATOM 2113 O O . GLU A 1 263 ? -15.353 5.000 17.478 1.00 95.81 263 GLU A O 1
ATOM 2118 N N . TYR A 1 264 ? -17.347 6.010 17.700 1.00 96.50 264 TYR A N 1
ATOM 2119 C CA . TYR A 1 264 ? -17.868 5.079 18.702 1.00 96.50 264 TYR A CA 1
ATOM 2120 C C . TYR A 1 264 ? -18.347 3.766 18.051 1.00 96.50 264 TYR A C 1
ATOM 2122 O O . TYR A 1 264 ? -19.532 3.433 18.050 1.00 96.50 264 TYR A O 1
ATOM 2130 N N . LEU A 1 265 ? -17.406 3.043 17.444 1.00 95.44 265 LEU A N 1
ATOM 2131 C CA . LEU A 1 265 ? -17.578 1.717 16.854 1.00 95.44 265 LEU A CA 1
ATOM 2132 C C . LEU A 1 265 ? -16.759 0.698 17.641 1.00 95.44 265 LEU A C 1
ATOM 2134 O O . LEU A 1 265 ? -15.716 1.038 18.203 1.00 95.44 265 LEU A O 1
ATOM 2138 N N . PHE A 1 266 ? -17.236 -0.543 17.682 1.00 96.81 266 PHE A N 1
ATOM 2139 C CA . PHE A 1 266 ? -16.589 -1.607 18.438 1.00 96.81 266 PHE A CA 1
ATOM 2140 C C . PHE A 1 266 ? -15.707 -2.451 17.529 1.00 96.81 266 PHE A C 1
ATOM 2142 O O . PHE A 1 266 ? -16.140 -2.919 16.474 1.00 96.81 266 PHE A O 1
ATOM 2149 N N . TYR A 1 267 ? -14.487 -2.685 17.985 1.00 97.00 267 TYR A N 1
ATOM 2150 C CA . TYR A 1 267 ? -13.507 -3.534 17.326 1.00 97.00 267 TYR A CA 1
ATOM 2151 C C . TYR A 1 267 ? -13.043 -4.616 18.292 1.00 97.00 267 TYR A C 1
ATOM 2153 O O . TYR A 1 267 ? -13.184 -4.477 19.508 1.00 97.00 267 TYR A O 1
ATOM 2161 N N . ARG A 1 268 ? -12.513 -5.705 17.753 1.00 95.81 268 ARG A N 1
ATOM 2162 C CA . ARG A 1 268 ? -12.033 -6.856 18.516 1.00 95.81 268 ARG A CA 1
ATOM 2163 C C . ARG A 1 268 ? -10.744 -7.381 17.890 1.00 95.81 268 ARG A C 1
ATOM 2165 O O . ARG A 1 268 ? -10.565 -7.268 16.681 1.00 95.81 268 ARG A O 1
ATOM 2172 N N . PHE A 1 269 ? -9.850 -7.930 18.708 1.00 94.75 269 PHE A N 1
ATOM 2173 C CA . PHE A 1 269 ? -8.715 -8.719 18.225 1.00 94.75 269 PHE A CA 1
ATOM 2174 C C . PHE A 1 269 ? -9.184 -10.113 17.807 1.00 94.75 269 PHE A C 1
ATOM 2176 O O . PHE A 1 269 ? -9.932 -10.745 18.544 1.00 94.75 269 PHE A O 1
ATOM 2183 N N . TYR A 1 270 ? -8.701 -10.641 16.685 1.00 87.19 270 TYR A N 1
ATOM 2184 C CA . TYR A 1 270 ? -9.074 -12.000 16.260 1.00 87.19 270 TYR A CA 1
ATOM 2185 C C . TYR A 1 270 ? -8.721 -13.079 17.297 1.00 87.19 270 TYR A C 1
ATOM 2187 O O . TYR A 1 270 ? -9.404 -14.091 17.399 1.00 87.19 270 TYR A O 1
ATOM 2195 N N . GLU A 1 271 ? -7.692 -12.854 18.118 1.00 88.44 271 GLU A N 1
ATOM 2196 C CA . GLU A 1 271 ? -7.348 -13.754 19.228 1.00 88.44 271 GLU A CA 1
ATOM 2197 C C . GLU A 1 271 ? -8.427 -13.833 20.323 1.00 88.44 271 GLU A C 1
ATOM 2199 O O . GLU A 1 271 ? -8.452 -14.800 21.080 1.00 88.44 271 GLU A O 1
ATOM 2204 N N . ASP A 1 272 ? -9.313 -12.837 20.402 1.00 89.50 272 ASP A N 1
ATOM 2205 C CA . ASP A 1 272 ? -10.420 -12.759 21.361 1.00 89.50 272 ASP A CA 1
ATOM 2206 C C . ASP A 1 272 ? -11.768 -13.177 20.735 1.00 89.50 272 ASP A C 1
ATOM 2208 O O . ASP A 1 272 ? -12.828 -13.014 21.350 1.00 89.50 272 ASP A O 1
ATOM 2212 N N . GLU A 1 273 ? -11.760 -13.686 19.497 1.00 83.25 273 GLU A N 1
ATOM 2213 C CA . GLU A 1 273 ? -12.957 -14.174 18.814 1.00 83.25 273 GLU A CA 1
ATOM 2214 C C . GLU A 1 273 ? -13.570 -15.345 19.606 1.00 83.25 273 GLU A C 1
ATOM 2216 O O . GLU A 1 273 ? -12.897 -16.350 19.863 1.00 83.25 273 GLU A O 1
ATOM 2221 N N . PRO A 1 274 ? -14.850 -15.261 20.014 1.00 73.69 274 PRO A N 1
ATOM 2222 C CA . PRO A 1 274 ? -15.504 -16.401 20.628 1.00 73.69 274 PRO A CA 1
ATOM 2223 C C . PRO A 1 274 ? -15.604 -17.534 19.597 1.00 73.69 274 PRO A C 1
ATOM 2225 O O . PRO A 1 274 ? -15.871 -17.263 18.423 1.00 73.69 274 PRO A O 1
ATOM 2228 N N . PRO A 1 275 ? -15.447 -18.803 20.012 1.00 69.81 275 PRO A N 1
ATOM 2229 C CA . PRO A 1 275 ? -15.634 -19.928 19.110 1.00 69.81 275 PRO A CA 1
ATOM 2230 C C . PRO A 1 275 ? -17.017 -19.832 18.468 1.00 69.81 275 PRO A C 1
ATOM 2232 O O . PRO A 1 275 ? -18.027 -19.629 19.155 1.00 69.81 275 PRO A O 1
ATOM 2235 N N . THR A 1 276 ? -17.058 -19.934 17.142 1.00 56.44 276 THR A N 1
ATOM 2236 C CA . THR A 1 276 ? -18.317 -19.994 16.410 1.00 56.44 276 THR A CA 1
ATOM 2237 C C . THR A 1 276 ? -19.107 -21.200 16.921 1.00 56.44 276 THR A C 1
ATOM 2239 O O . THR A 1 276 ? -18.536 -22.280 17.073 1.00 56.44 276 THR A O 1
ATOM 2242 N N . PRO A 1 277 ? -20.398 -21.043 17.263 1.00 48.25 277 PRO A N 1
ATOM 2243 C CA . PRO A 1 277 ? -21.208 -22.192 17.624 1.00 48.25 277 PRO A CA 1
ATOM 2244 C C . PRO A 1 277 ? -21.277 -23.113 16.405 1.00 48.25 277 PRO A C 1
ATOM 2246 O O . PRO A 1 277 ? -21.729 -22.684 15.342 1.00 48.25 277 PRO A O 1
ATOM 2249 N N . ASP A 1 278 ? -20.795 -24.346 16.565 1.00 40.25 278 ASP A N 1
ATOM 2250 C CA . ASP A 1 278 ? -20.958 -25.407 15.576 1.00 40.25 278 ASP A CA 1
ATOM 2251 C C . ASP A 1 278 ? -22.454 -25.508 15.228 1.00 40.25 278 ASP A C 1
ATOM 2253 O O . ASP A 1 278 ? -23.282 -25.794 16.101 1.00 40.25 278 ASP A O 1
ATOM 2257 N N . PHE A 1 279 ? -22.801 -25.208 13.975 1.00 38.00 279 PHE A N 1
ATOM 2258 C CA . PHE A 1 279 ? -24.134 -25.436 13.413 1.00 38.00 279 PHE A CA 1
ATOM 2259 C C . PHE A 1 279 ? -24.189 -26.794 12.717 1.00 38.00 279 PHE A C 1
ATOM 2261 O O . PHE A 1 279 ? -23.243 -27.105 11.956 1.00 38.00 279 PHE A O 1
#